Protein AF-A0A8T4QZZ2-F1 (afdb_monomer)

Foldseek 3Di:
DLFQPLPPDQWDWQDPPVDTDIDGRDPVNVVVCVVPVVNDDDDPPDDDVCSRGDPPDDDQPADPACVVLLVPPLLCVLCVLPPLPQQLQVQAPLRQAWDWDWDADPVNPDIDIDIGHDALSDQVSQQDPPRDGPQNDNSSSVSVVVCQQAPPVCVVPVDGSDSNPCSSQVRGPSNRDVSVSSVVSVD

Structure (mmCIF, N/CA/C/O backbone):
data_AF-A0A8T4QZZ2-F1
#
_entry.id   AF-A0A8T4QZZ2-F1
#
loop_
_atom_site.group_PDB
_atom_site.id
_atom_site.type_symbol
_atom_site.label_atom_id
_atom_site.label_alt_id
_atom_site.label_comp_id
_atom_site.label_asym_id
_atom_site.label_entity_id
_atom_site.label_seq_id
_atom_site.pdbx_PDB_ins_code
_atom_site.Cartn_x
_atom_site.Cartn_y
_atom_site.Cartn_z
_atom_site.occupancy
_atom_site.B_iso_or_equiv
_atom_site.auth_seq_id
_atom_site.auth_comp_id
_atom_site.auth_asym_id
_atom_site.auth_atom_id
_atom_site.pdbx_PDB_model_num
ATOM 1 N N . ASN A 1 1 ? 3.026 12.524 -12.125 1.00 47.06 1 ASN A N 1
ATOM 2 C CA . ASN A 1 1 ? 1.918 11.553 -11.981 1.00 47.06 1 ASN A CA 1
ATOM 3 C C . ASN A 1 1 ? 2.516 10.191 -11.694 1.00 47.06 1 ASN A C 1
ATOM 5 O O . ASN A 1 1 ? 3.076 9.603 -12.606 1.00 47.06 1 ASN A O 1
ATOM 9 N N . SER A 1 2 ? 2.428 9.728 -10.446 1.00 46.06 2 SER A N 1
ATOM 10 C CA . SER A 1 2 ? 3.053 8.528 -9.843 1.00 46.06 2 SER A CA 1
ATOM 11 C C . SER A 1 2 ? 2.597 7.174 -10.427 1.00 46.06 2 SER A C 1
ATOM 13 O O . SER A 1 2 ? 2.603 6.151 -9.752 1.00 46.06 2 SER A O 1
ATOM 15 N N . LEU A 1 3 ? 2.143 7.168 -11.682 1.00 54.34 3 LEU A N 1
ATOM 16 C CA . LEU A 1 3 ? 1.388 6.078 -12.299 1.00 54.34 3 LEU A CA 1
ATOM 17 C C . LEU A 1 3 ? 1.841 5.753 -13.736 1.00 54.34 3 LEU A C 1
ATOM 19 O O . LEU A 1 3 ? 1.270 4.864 -14.366 1.00 54.34 3 LEU A O 1
ATOM 23 N N . LYS A 1 4 ? 2.854 6.457 -14.262 1.00 56.19 4 LYS A N 1
ATOM 24 C CA . LYS A 1 4 ? 3.595 6.027 -15.455 1.00 56.19 4 LYS A CA 1
ATOM 25 C C . LYS A 1 4 ? 4.800 5.207 -14.999 1.00 56.19 4 LYS A C 1
ATOM 27 O O . LYS A 1 4 ? 5.561 5.663 -14.153 1.00 56.19 4 LYS A O 1
ATOM 32 N N . LEU A 1 5 ? 4.958 4.006 -15.549 1.00 57.94 5 LEU A N 1
ATOM 33 C CA . LEU A 1 5 ? 6.024 3.060 -15.186 1.00 57.94 5 LEU A CA 1
ATOM 34 C C . LEU A 1 5 ? 7.380 3.394 -15.838 1.00 57.94 5 LEU A C 1
ATOM 36 O O . LEU A 1 5 ? 8.325 2.629 -15.704 1.00 57.94 5 LEU A O 1
ATOM 40 N N . GLU A 1 6 ? 7.464 4.514 -16.554 1.00 56.84 6 GLU A N 1
ATOM 41 C CA . GLU A 1 6 ? 8.561 4.865 -17.468 1.00 56.84 6 GLU A CA 1
ATOM 42 C C . GLU A 1 6 ? 9.799 5.456 -16.761 1.00 56.84 6 GLU A C 1
ATOM 44 O O . GLU A 1 6 ? 10.803 5.709 -17.414 1.00 56.84 6 GLU A O 1
ATOM 49 N N . GLU A 1 7 ? 9.761 5.657 -15.435 1.00 61.25 7 GLU A N 1
ATOM 50 C CA . GLU A 1 7 ? 10.831 6.357 -14.691 1.00 61.25 7 GLU A CA 1
ATOM 51 C C . GLU A 1 7 ? 11.291 5.643 -13.404 1.00 61.25 7 GLU A C 1
ATOM 53 O O . GLU A 1 7 ? 12.112 6.173 -12.657 1.00 61.25 7 GLU A O 1
ATOM 58 N N . TYR A 1 8 ? 10.771 4.445 -13.112 1.00 67.50 8 TYR A N 1
ATOM 59 C CA . TYR A 1 8 ? 10.997 3.765 -11.824 1.00 67.50 8 TYR A CA 1
ATOM 60 C C . TYR A 1 8 ? 11.690 2.402 -11.938 1.00 67.50 8 TYR A C 1
ATOM 62 O O . TYR A 1 8 ? 11.790 1.689 -10.937 1.00 67.50 8 TYR A O 1
ATOM 70 N N . SER A 1 9 ? 12.147 2.006 -13.128 1.00 79.12 9 SER A N 1
ATOM 71 C CA . SER A 1 9 ? 12.790 0.707 -13.335 1.00 79.12 9 SER A CA 1
ATOM 72 C C . SER A 1 9 ? 13.978 0.798 -14.282 1.00 79.12 9 SER A C 1
ATOM 74 O O . SER A 1 9 ? 14.016 1.658 -15.152 1.00 79.12 9 SER A O 1
ATOM 76 N N . ASP A 1 10 ? 14.946 -0.103 -14.124 1.00 88.19 10 ASP A N 1
ATOM 77 C CA . ASP A 1 10 ? 16.020 -0.274 -15.107 1.00 88.19 10 ASP A CA 1
ATOM 78 C C . ASP A 1 10 ? 15.543 -1.117 -16.304 1.00 88.19 10 ASP A C 1
ATOM 80 O O . ASP A 1 10 ? 15.893 -0.845 -17.457 1.00 88.19 10 ASP A O 1
ATOM 84 N N . LEU A 1 11 ? 14.712 -2.127 -16.018 1.00 90.00 11 LEU A N 1
ATOM 85 C CA . LEU A 1 11 ? 14.124 -3.070 -16.967 1.00 90.00 11 LEU A CA 1
ATOM 86 C C . LEU A 1 11 ? 12.649 -3.299 -16.632 1.00 90.00 11 LEU A C 1
ATOM 88 O O . LEU A 1 11 ? 12.316 -3.641 -15.494 1.00 90.00 11 LEU A O 1
ATOM 92 N N . MET A 1 12 ? 11.785 -3.201 -17.638 1.00 87.12 12 MET A N 1
ATOM 93 C CA . MET A 1 12 ? 10.356 -3.476 -17.516 1.00 87.12 12 MET A CA 1
ATOM 94 C C . MET A 1 12 ? 9.984 -4.716 -18.331 1.00 87.12 12 MET A C 1
ATOM 96 O O . MET A 1 12 ? 10.229 -4.774 -19.534 1.00 87.12 12 MET A O 1
ATOM 100 N N . PHE A 1 13 ? 9.384 -5.710 -17.675 1.00 88.62 13 PHE A N 1
ATOM 101 C CA . PHE A 1 13 ? 9.010 -6.988 -18.284 1.00 88.62 13 PHE A CA 1
ATOM 102 C C . PHE A 1 13 ? 7.508 -7.024 -18.580 1.00 88.62 13 PHE A C 1
ATOM 104 O O . PHE A 1 13 ? 6.681 -6.837 -17.686 1.00 88.62 13 PHE A O 1
ATOM 111 N N . PHE A 1 14 ? 7.154 -7.329 -19.826 1.00 87.12 14 PHE A N 1
ATOM 112 C CA . PHE A 1 14 ? 5.780 -7.483 -20.293 1.00 87.12 14 PHE A CA 1
ATOM 113 C C . PHE A 1 14 ? 5.521 -8.941 -20.664 1.00 87.12 14 PHE A C 1
ATOM 115 O O . PHE A 1 14 ? 6.056 -9.449 -21.649 1.00 87.12 14 PHE A O 1
ATOM 122 N N . ASP A 1 15 ? 4.686 -9.604 -19.870 1.00 87.12 15 ASP A N 1
ATOM 123 C CA . ASP A 1 15 ? 4.313 -11.004 -20.067 1.00 87.12 15 ASP A CA 1
ATOM 124 C C . ASP A 1 15 ? 3.467 -11.196 -21.346 1.00 87.12 15 ASP A C 1
ATOM 126 O O . ASP A 1 15 ? 2.512 -10.443 -21.604 1.00 87.12 15 ASP A O 1
ATOM 130 N N . ARG A 1 16 ? 3.830 -12.198 -22.157 1.00 87.94 16 ARG A N 1
ATOM 131 C CA . ARG A 1 16 ? 3.110 -12.666 -23.356 1.00 87.94 16 ARG A CA 1
ATOM 132 C C . ARG A 1 16 ? 2.779 -14.162 -23.309 1.00 87.94 16 ARG A C 1
ATOM 134 O O . ARG A 1 16 ? 2.330 -14.708 -24.311 1.00 87.94 16 ARG A O 1
ATOM 141 N N . GLY A 1 17 ? 2.935 -14.801 -22.153 1.00 86.56 17 GLY A N 1
ATOM 142 C CA . GLY A 1 17 ? 2.669 -16.216 -21.921 1.00 86.56 17 GLY A CA 1
ATOM 143 C C . GLY A 1 17 ? 3.924 -17.065 -22.080 1.00 86.56 17 GLY A C 1
ATOM 144 O O . GLY A 1 17 ? 4.452 -17.573 -21.097 1.00 86.56 17 GLY A O 1
ATOM 145 N N . ASP A 1 18 ? 4.412 -17.220 -23.309 1.00 89.62 18 ASP A N 1
ATOM 146 C CA . ASP A 1 18 ? 5.600 -18.029 -23.623 1.00 89.62 18 ASP A CA 1
ATOM 147 C C . ASP A 1 18 ? 6.919 -17.244 -23.531 1.00 89.62 18 ASP A C 1
ATOM 149 O O . ASP A 1 18 ? 8.000 -17.827 -23.448 1.00 89.62 18 ASP A O 1
ATOM 153 N N . ARG A 1 19 ? 6.836 -15.913 -23.541 1.00 89.75 19 ARG A N 1
ATOM 154 C CA . ARG A 1 19 ? 7.984 -15.004 -23.518 1.00 89.75 19 ARG A CA 1
ATOM 155 C C . ARG A 1 19 ? 7.657 -13.701 -22.808 1.00 89.75 19 ARG A C 1
ATOM 157 O O . ARG A 1 19 ? 6.498 -13.303 -22.697 1.00 89.75 19 ARG A O 1
ATOM 164 N N . PHE A 1 20 ? 8.709 -12.999 -22.405 1.00 91.88 20 PHE A N 1
ATOM 165 C CA . PHE A 1 20 ? 8.624 -11.624 -21.931 1.00 91.88 20 PHE A CA 1
ATOM 166 C C . PHE A 1 20 ? 9.194 -10.681 -22.983 1.00 91.88 20 PHE A C 1
ATOM 168 O O . PHE A 1 20 ? 10.282 -10.911 -23.510 1.00 91.88 20 PHE A O 1
ATOM 175 N N . VAL A 1 21 ? 8.474 -9.598 -23.262 1.00 92.19 21 VAL A N 1
ATOM 176 C CA . VAL A 1 21 ? 9.045 -8.439 -23.956 1.00 92.19 21 VAL A CA 1
ATOM 177 C C . VAL A 1 21 ? 9.682 -7.560 -22.889 1.00 92.19 21 VAL A C 1
ATOM 179 O O . VAL A 1 21 ? 9.047 -7.287 -21.873 1.00 92.19 21 VAL A O 1
ATOM 182 N N . VAL A 1 22 ? 10.931 -7.151 -23.088 1.00 91.75 22 VAL A N 1
ATOM 183 C CA . VAL A 1 22 ? 11.680 -6.370 -22.096 1.00 91.75 22 VAL A CA 1
ATOM 184 C C . VAL A 1 22 ? 11.976 -4.993 -22.665 1.00 91.75 22 VAL A C 1
ATOM 186 O O . VAL A 1 22 ? 12.624 -4.874 -23.702 1.00 91.75 22 VAL A O 1
ATOM 189 N N . GLU A 1 23 ? 11.502 -3.955 -21.986 1.00 90.19 23 GLU A N 1
ATOM 190 C CA . GLU A 1 23 ? 11.845 -2.568 -22.285 1.00 90.19 23 GLU A CA 1
ATOM 191 C C . GLU A 1 23 ? 12.985 -2.125 -21.367 1.00 90.19 23 GLU A C 1
ATOM 193 O O . GLU A 1 23 ? 12.897 -2.235 -20.142 1.00 90.19 23 GLU A O 1
ATOM 198 N N . VAL A 1 24 ? 14.069 -1.640 -21.970 1.00 91.06 24 VAL A N 1
ATOM 199 C CA . VAL A 1 24 ? 15.239 -1.126 -21.255 1.00 91.06 24 VAL A CA 1
ATOM 200 C C . VAL A 1 24 ? 15.070 0.374 -21.062 1.00 91.06 24 VAL A C 1
ATOM 202 O O . 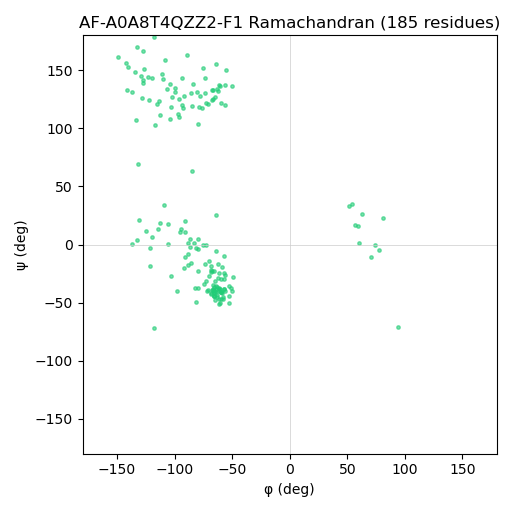VAL A 1 24 ? 15.016 1.111 -22.046 1.00 91.06 24 VAL A O 1
ATOM 205 N N . GLN A 1 25 ? 14.995 0.823 -19.811 1.00 87.94 25 GLN A N 1
ATOM 206 C CA . GLN A 1 25 ? 14.675 2.216 -19.482 1.00 87.94 25 GLN A CA 1
ATOM 207 C C . GLN A 1 25 ? 15.907 3.036 -19.075 1.00 87.94 25 GLN A C 1
ATOM 209 O O . GLN A 1 25 ? 15.936 4.245 -19.292 1.00 87.94 25 GLN A O 1
ATOM 214 N N . THR A 1 26 ? 16.950 2.398 -18.532 1.00 90.56 26 THR A N 1
ATOM 215 C CA . THR A 1 26 ? 18.161 3.086 -18.054 1.00 90.56 26 THR A CA 1
ATOM 216 C C . THR A 1 26 ? 19.445 2.503 -18.641 1.00 90.56 26 THR A C 1
ATOM 218 O O . THR A 1 26 ? 19.467 1.393 -19.180 1.00 90.56 26 THR A O 1
ATOM 221 N N . GLU A 1 27 ? 20.552 3.237 -18.489 1.00 92.62 27 GLU A N 1
ATOM 222 C CA . GLU A 1 27 ? 21.882 2.737 -18.858 1.00 92.62 27 GLU A CA 1
ATOM 223 C C . GLU A 1 27 ? 22.267 1.494 -18.042 1.00 92.62 27 GLU A C 1
ATOM 225 O O . GLU A 1 27 ? 22.763 0.524 -18.604 1.00 92.62 27 GLU A O 1
ATOM 230 N N . LYS A 1 28 ? 21.926 1.451 -16.747 1.00 92.19 28 LYS A N 1
ATOM 231 C CA . LYS A 1 28 ? 22.139 0.260 -15.907 1.00 92.19 28 LYS A CA 1
ATOM 232 C C . LYS A 1 28 ? 21.386 -0.959 -16.442 1.00 92.19 28 LYS A C 1
ATOM 234 O O . LYS A 1 28 ? 21.930 -2.061 -16.472 1.00 92.19 28 LYS A O 1
ATOM 239 N N . GLY A 1 29 ? 20.150 -0.768 -16.909 1.00 92.62 29 GLY A N 1
ATOM 240 C CA . GLY A 1 29 ? 19.386 -1.826 -17.571 1.00 92.62 29 GLY A CA 1
ATOM 241 C C . GLY A 1 29 ? 20.072 -2.315 -18.849 1.00 92.62 29 GLY A C 1
ATOM 242 O O . GLY A 1 29 ? 20.137 -3.518 -19.105 1.00 92.62 29 GLY A O 1
ATOM 243 N N . ARG A 1 30 ? 20.651 -1.397 -19.630 1.00 93.62 30 ARG A N 1
ATOM 244 C CA . ARG A 1 30 ? 21.398 -1.725 -20.851 1.00 93.62 30 ARG A CA 1
ATOM 245 C C . ARG A 1 30 ? 22.673 -2.510 -20.549 1.00 93.62 30 ARG A C 1
ATOM 247 O O . ARG A 1 30 ? 22.937 -3.508 -21.219 1.00 93.62 30 ARG A O 1
ATOM 254 N N . GLU A 1 31 ? 23.434 -2.104 -19.539 1.00 95.50 31 GLU A N 1
ATOM 255 C CA . GLU A 1 31 ? 24.601 -2.840 -19.041 1.00 95.50 31 GLU A CA 1
ATOM 256 C C . GLU A 1 31 ? 24.216 -4.256 -18.599 1.00 95.50 31 GLU A C 1
ATOM 258 O O . GLU A 1 31 ? 24.864 -5.223 -19.001 1.00 95.50 31 GLU A O 1
ATOM 263 N N . PHE A 1 32 ? 23.114 -4.398 -17.856 1.00 95.25 32 PHE A N 1
ATOM 264 C CA . PHE A 1 32 ? 22.602 -5.695 -17.419 1.00 95.25 32 PHE A CA 1
ATOM 265 C C . PHE A 1 32 ? 22.247 -6.605 -18.604 1.00 95.25 32 PHE A C 1
ATOM 267 O O . PHE A 1 32 ? 22.714 -7.742 -18.682 1.00 95.25 32 PHE A O 1
ATOM 274 N N . VAL A 1 33 ? 21.472 -6.109 -19.573 1.00 94.94 33 VAL A N 1
ATOM 275 C CA . VAL A 1 33 ? 21.104 -6.880 -20.774 1.00 94.94 33 VAL A CA 1
ATOM 276 C C . VAL A 1 33 ? 22.346 -7.273 -21.578 1.00 94.94 33 VAL A C 1
ATOM 278 O O . VAL A 1 33 ? 22.428 -8.392 -22.085 1.00 94.94 33 VAL A O 1
ATOM 281 N N . ASN A 1 34 ? 23.349 -6.393 -21.650 1.00 93.44 34 ASN A N 1
ATOM 282 C CA . ASN A 1 34 ? 24.621 -6.676 -22.309 1.00 93.44 34 ASN A CA 1
ATOM 283 C C . ASN A 1 34 ? 25.453 -7.747 -21.587 1.00 93.44 34 ASN A C 1
ATOM 285 O O . ASN A 1 34 ? 26.048 -8.597 -22.251 1.00 93.44 34 ASN A O 1
ATOM 289 N N . ALA A 1 35 ? 25.479 -7.739 -20.255 1.00 95.50 35 ALA A N 1
ATOM 290 C CA . ALA A 1 35 ? 26.167 -8.754 -19.461 1.00 95.50 35 ALA A CA 1
ATOM 291 C C . ALA A 1 35 ? 25.502 -10.136 -19.599 1.00 95.50 35 ALA A C 1
ATOM 293 O O . ALA A 1 35 ? 26.185 -11.158 -19.654 1.00 95.50 35 ALA A O 1
ATOM 294 N N . PHE A 1 36 ? 24.174 -10.172 -19.731 1.00 95.00 36 PHE A N 1
ATOM 295 C CA . PHE A 1 36 ? 23.377 -11.398 -19.796 1.00 95.00 36 PHE A CA 1
ATOM 296 C C . PHE A 1 36 ? 22.784 -11.675 -21.187 1.00 95.00 36 PHE A C 1
ATOM 298 O O . PHE A 1 36 ? 21.718 -12.277 -21.297 1.00 95.00 36 PHE A O 1
ATOM 305 N N . ARG A 1 37 ? 23.489 -11.311 -22.269 1.00 91.94 37 ARG A N 1
ATOM 306 C CA . ARG A 1 37 ? 23.018 -11.435 -23.670 1.00 91.94 37 ARG A CA 1
ATOM 307 C C . ARG A 1 37 ? 22.437 -12.794 -24.057 1.00 91.94 37 ARG A C 1
ATOM 309 O O . ARG A 1 37 ? 21.589 -12.849 -24.929 1.00 91.94 37 ARG A O 1
ATOM 316 N N . ARG A 1 38 ? 22.862 -13.892 -23.426 1.00 94.50 38 ARG A N 1
ATOM 317 C CA . ARG A 1 38 ? 22.310 -15.235 -23.695 1.00 94.50 38 ARG A CA 1
ATOM 318 C C . ARG A 1 38 ? 20.839 -15.390 -23.292 1.00 94.50 38 ARG A C 1
ATOM 320 O O . ARG A 1 38 ? 20.177 -16.279 -23.810 1.00 94.50 38 ARG A O 1
ATOM 327 N N . LEU A 1 39 ? 20.350 -14.562 -22.368 1.00 91.38 39 LEU A N 1
ATOM 328 C CA . LEU A 1 39 ? 18.966 -14.577 -21.885 1.00 91.38 39 LEU A CA 1
ATOM 329 C C . LEU A 1 39 ? 18.047 -13.643 -22.685 1.00 91.38 39 LEU A C 1
ATOM 331 O O . LEU A 1 39 ? 16.832 -13.704 -22.518 1.00 91.38 39 LEU A O 1
ATOM 335 N N . PHE A 1 40 ? 18.608 -12.782 -23.538 1.00 92.94 40 PHE A N 1
ATOM 336 C CA . PHE A 1 40 ? 17.868 -11.747 -24.252 1.00 92.94 40 PHE A CA 1
ATOM 337 C C . PHE A 1 40 ? 18.056 -11.886 -25.760 1.00 92.94 40 PHE A C 1
ATOM 339 O O . PHE A 1 40 ? 19.130 -12.214 -26.253 1.00 92.94 40 PHE A O 1
ATOM 346 N N . SER A 1 41 ? 17.003 -11.589 -26.511 1.00 91.38 41 SER A N 1
ATOM 347 C CA . SER A 1 41 ? 17.059 -11.466 -27.967 1.00 91.38 41 SER A CA 1
ATOM 348 C C . SER A 1 41 ? 16.426 -10.143 -28.375 1.00 91.38 41 SER A C 1
ATOM 350 O O . SER A 1 41 ? 15.496 -9.668 -27.722 1.00 91.38 41 SER A O 1
ATOM 352 N N . SER A 1 42 ? 16.958 -9.518 -29.426 1.00 89.69 42 SER A N 1
ATOM 353 C CA . SER A 1 42 ? 16.350 -8.318 -29.999 1.00 89.69 42 SER A CA 1
ATOM 354 C C . SER A 1 42 ? 14.951 -8.649 -30.511 1.00 89.69 42 SER A C 1
ATOM 356 O O . SER A 1 42 ? 14.752 -9.681 -31.154 1.00 89.69 42 SER A O 1
ATOM 358 N N . SER A 1 43 ? 13.990 -7.772 -30.245 1.00 87.25 43 SER A N 1
ATOM 359 C CA . SER A 1 43 ? 12.610 -7.950 -30.674 1.00 87.25 43 SER A CA 1
ATOM 360 C C . SER A 1 43 ? 12.018 -6.616 -31.102 1.00 87.25 43 SER A C 1
ATOM 362 O O . SER A 1 43 ? 12.105 -5.645 -30.357 1.00 87.25 43 SER A O 1
ATOM 364 N N . ASP A 1 44 ? 11.350 -6.612 -32.254 1.00 86.19 44 ASP A N 1
ATOM 365 C CA . ASP A 1 44 ? 10.563 -5.474 -32.745 1.00 86.19 44 ASP A CA 1
ATOM 366 C C . ASP A 1 44 ? 9.098 -5.560 -32.288 1.00 86.19 44 ASP A C 1
ATOM 368 O O . ASP A 1 44 ? 8.200 -4.984 -32.905 1.00 86.19 44 ASP A O 1
ATOM 372 N N . TYR A 1 45 ? 8.818 -6.337 -31.233 1.00 86.06 45 TYR A N 1
ATOM 373 C CA . TYR A 1 45 ? 7.461 -6.486 -30.727 1.00 86.06 45 TYR A CA 1
ATOM 374 C C . TYR A 1 45 ? 6.909 -5.111 -30.311 1.00 86.06 45 TYR A C 1
ATOM 376 O O . TYR A 1 45 ? 7.482 -4.464 -29.429 1.00 86.06 45 TYR A O 1
ATOM 384 N N . PRO A 1 46 ? 5.780 -4.658 -30.883 1.00 85.69 46 PRO A N 1
ATOM 385 C CA . PRO A 1 46 ? 5.246 -3.343 -30.574 1.00 85.69 46 PRO A CA 1
ATOM 386 C C . PRO A 1 46 ? 4.685 -3.318 -29.148 1.00 85.69 46 PRO A C 1
ATOM 388 O O . PRO A 1 46 ? 3.758 -4.057 -28.810 1.00 85.69 46 PRO A O 1
ATOM 391 N N . LEU A 1 47 ? 5.230 -2.437 -28.310 1.00 83.75 47 LEU A N 1
ATOM 392 C CA . LEU A 1 47 ? 4.659 -2.094 -27.010 1.00 83.75 47 LEU A CA 1
ATOM 393 C C . LEU A 1 47 ? 3.765 -0.864 -27.160 1.00 83.75 47 LEU A C 1
ATOM 395 O O . LEU A 1 47 ? 4.223 0.212 -27.554 1.00 83.75 47 LEU A O 1
ATOM 399 N N . SER A 1 48 ? 2.488 -1.016 -26.828 1.00 82.06 48 SER A N 1
ATOM 400 C CA . SER A 1 48 ? 1.514 0.074 -26.834 1.00 82.06 48 SER A CA 1
ATOM 401 C C . SER A 1 48 ? 1.471 0.806 -25.490 1.00 82.06 48 SER A C 1
ATOM 403 O O . SER A 1 48 ? 1.855 0.267 -24.452 1.00 82.06 48 SER A O 1
ATOM 405 N N . ASP A 1 49 ? 0.890 2.006 -25.462 1.00 76.19 49 ASP A N 1
ATOM 406 C CA . ASP A 1 49 ? 0.594 2.716 -24.206 1.00 76.19 49 ASP A CA 1
ATOM 407 C C . ASP A 1 49 ? -0.302 1.914 -23.255 1.00 76.19 49 ASP A C 1
ATOM 409 O O . ASP A 1 49 ? -0.311 2.159 -22.051 1.00 76.19 49 ASP A O 1
ATOM 413 N N . LYS A 1 50 ? -1.098 0.972 -23.780 1.00 72.94 50 LYS A N 1
ATOM 414 C CA . LYS A 1 50 ? -1.917 0.082 -22.949 1.00 72.94 50 LYS A CA 1
ATOM 415 C C . LYS A 1 50 ? -1.064 -0.954 -22.226 1.00 72.94 50 LYS A C 1
ATOM 417 O O . LYS A 1 50 ? -1.428 -1.334 -21.122 1.00 72.94 50 LYS A O 1
ATOM 422 N N . ASP A 1 51 ? 0.048 -1.381 -22.821 1.00 76.44 51 ASP A N 1
ATOM 423 C CA . ASP A 1 51 ? 0.982 -2.322 -22.199 1.00 76.44 51 ASP A CA 1
ATOM 424 C C . ASP A 1 51 ? 1.749 -1.665 -21.054 1.00 76.44 51 ASP A C 1
ATOM 426 O O . ASP A 1 51 ? 1.918 -2.266 -19.998 1.00 76.44 51 ASP A O 1
ATOM 430 N N . ARG A 1 52 ? 2.130 -0.395 -21.236 1.00 73.50 52 ARG A N 1
ATOM 431 C CA . ARG A 1 52 ? 2.821 0.438 -20.234 1.00 73.50 52 ARG A CA 1
ATOM 432 C C . ARG A 1 52 ? 1.912 0.937 -19.108 1.00 73.50 52 ARG A C 1
ATOM 434 O O . ARG A 1 52 ? 2.367 1.628 -18.197 1.00 73.50 52 ARG A O 1
ATOM 441 N N . LYS A 1 53 ? 0.625 0.590 -19.153 1.00 68.75 53 LYS A N 1
ATOM 442 C CA . LYS A 1 53 ? -0.359 0.898 -18.115 1.00 68.75 53 LYS A CA 1
ATOM 443 C C . LYS A 1 53 ? -0.754 -0.376 -17.394 1.00 68.75 53 LYS A C 1
ATOM 445 O O . LYS A 1 53 ? -0.941 -1.435 -17.984 1.00 68.75 53 LYS A O 1
ATOM 450 N N . ILE A 1 54 ? -0.957 -0.256 -16.091 1.00 65.56 54 ILE A N 1
ATOM 451 C CA . ILE A 1 54 ? -1.526 -1.348 -15.305 1.00 65.56 54 ILE A CA 1
ATOM 452 C C . ILE A 1 54 ? -2.947 -1.617 -15.818 1.00 65.56 54 ILE A C 1
ATOM 454 O O . ILE A 1 54 ? -3.720 -0.689 -16.061 1.00 65.56 54 ILE A O 1
ATOM 458 N N . LYS A 1 55 ? -3.305 -2.888 -16.029 1.00 63.25 55 LYS A N 1
ATOM 459 C CA . LYS A 1 55 ? -4.661 -3.250 -16.472 1.00 63.25 55 LYS A CA 1
ATOM 460 C C . LYS A 1 55 ? -5.696 -2.688 -15.486 1.00 63.25 55 LYS A C 1
ATOM 462 O O . LYS A 1 55 ? -5.503 -2.780 -14.279 1.00 63.25 55 LYS A O 1
ATOM 467 N N . ASN A 1 56 ? -6.789 -2.125 -16.008 1.00 61.56 56 ASN A N 1
ATOM 468 C CA . ASN A 1 56 ? -7.835 -1.424 -15.242 1.00 61.56 56 ASN A CA 1
ATOM 469 C C . ASN A 1 56 ? -7.359 -0.162 -14.501 1.00 61.56 56 ASN A C 1
ATOM 471 O O . ASN A 1 56 ? -7.954 0.235 -13.502 1.00 61.56 56 ASN A O 1
ATOM 475 N N . PHE A 1 57 ? -6.304 0.485 -15.000 1.00 67.19 57 PHE A N 1
ATOM 476 C CA . PHE A 1 57 ? -5.812 1.740 -14.454 1.00 67.19 57 PHE A CA 1
ATOM 477 C C . PHE A 1 57 ? -6.894 2.828 -14.426 1.00 67.19 57 PHE A C 1
ATOM 479 O O . PHE A 1 57 ? -7.407 3.243 -15.468 1.00 67.19 57 PHE A O 1
ATOM 486 N N . LYS A 1 58 ? -7.187 3.323 -13.223 1.00 72.94 58 LYS A N 1
ATOM 487 C CA . LYS A 1 58 ? -7.967 4.540 -13.003 1.00 72.94 58 LYS A CA 1
ATOM 488 C C . LYS A 1 58 ? -7.015 5.684 -12.713 1.00 72.94 58 LYS A C 1
ATOM 490 O O . LYS A 1 58 ? -6.080 5.544 -11.929 1.00 72.94 58 LYS A O 1
ATOM 495 N N . GLU A 1 59 ? -7.264 6.823 -13.344 1.00 78.69 59 GLU A N 1
ATOM 496 C CA . GLU A 1 59 ? -6.516 8.033 -13.038 1.00 78.69 59 GLU A CA 1
ATOM 497 C C . GLU A 1 59 ? -6.817 8.472 -11.602 1.00 78.69 59 GLU A C 1
ATOM 499 O O . GLU A 1 59 ? -7.980 8.624 -11.217 1.00 78.69 59 GLU A O 1
ATOM 504 N N . LEU A 1 60 ? -5.762 8.675 -10.814 1.00 83.00 60 LEU A N 1
ATOM 505 C CA . LEU A 1 60 ? -5.869 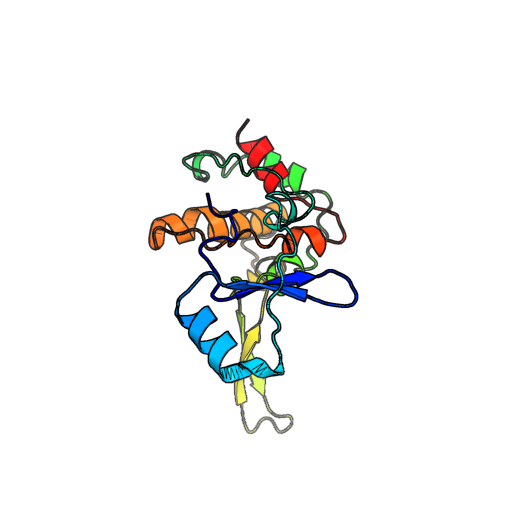9.228 -9.473 1.00 83.00 60 LEU A CA 1
ATOM 506 C C . LEU A 1 60 ? -6.027 10.749 -9.560 1.00 83.00 60 LEU A C 1
ATOM 508 O O . LEU A 1 60 ? -5.055 11.478 -9.754 1.00 83.00 60 LEU A O 1
ATOM 512 N N . LYS A 1 61 ? -7.251 11.230 -9.357 1.00 82.94 61 LYS A N 1
ATOM 513 C CA . LYS A 1 61 ? -7.602 12.651 -9.261 1.00 82.94 61 LYS A CA 1
ATOM 514 C C . LYS A 1 61 ? -7.390 13.130 -7.831 1.00 82.94 61 LYS A C 1
ATOM 516 O O . LYS A 1 61 ? -8.330 13.465 -7.116 1.00 82.94 61 LYS A O 1
ATOM 521 N N . ARG A 1 62 ? -6.133 13.087 -7.387 1.00 73.88 62 ARG A N 1
ATOM 522 C CA . ARG A 1 62 ? -5.771 13.446 -6.015 1.00 73.88 62 ARG A CA 1
ATOM 523 C C . ARG A 1 62 ? -6.107 14.922 -5.748 1.00 73.88 62 ARG A C 1
ATOM 525 O O . ARG A 1 62 ? -5.666 15.768 -6.529 1.00 73.88 62 ARG A O 1
ATOM 532 N N . PRO A 1 63 ? -6.783 15.253 -4.633 1.00 77.50 63 PRO A N 1
ATOM 533 C CA . PRO A 1 63 ? -6.839 16.628 -4.153 1.00 77.50 63 PRO A CA 1
ATOM 534 C C . PRO A 1 63 ? -5.424 17.194 -3.963 1.00 77.50 63 PRO A C 1
ATOM 536 O O . PRO A 1 63 ? -4.483 16.453 -3.654 1.00 77.50 63 PRO A O 1
ATOM 539 N N . ALA A 1 64 ? -5.267 18.510 -4.123 1.00 77.31 64 ALA A N 1
ATOM 540 C CA . ALA A 1 64 ? -3.987 19.178 -3.871 1.00 77.31 64 ALA A CA 1
ATOM 541 C C . ALA A 1 64 ? -3.501 18.933 -2.430 1.00 77.31 64 ALA A C 1
ATOM 543 O O . ALA A 1 64 ? -2.316 18.685 -2.210 1.00 77.31 64 ALA A O 1
ATOM 544 N N . ASP A 1 65 ? -4.443 18.927 -1.487 1.00 83.38 65 ASP A N 1
ATOM 545 C CA . ASP A 1 65 ? -4.223 18.656 -0.074 1.00 83.38 65 ASP A CA 1
ATOM 546 C C . ASP A 1 65 ? -5.283 17.673 0.437 1.00 83.38 65 ASP A C 1
ATOM 548 O O . ASP A 1 65 ? -6.455 18.027 0.596 1.00 83.38 65 ASP A O 1
ATOM 552 N N . LEU A 1 66 ? -4.875 16.424 0.681 1.00 87.50 66 LEU A N 1
ATOM 553 C CA . LEU A 1 66 ? -5.778 15.401 1.199 1.00 87.50 66 LEU A CA 1
ATOM 554 C C . LEU A 1 66 ? -6.209 15.716 2.641 1.00 87.50 66 LEU A C 1
ATOM 556 O O . LEU A 1 66 ? -7.278 15.274 3.053 1.00 87.50 66 LEU A O 1
ATOM 560 N N . ASN A 1 67 ? -5.447 16.505 3.412 1.00 88.44 67 ASN A N 1
ATOM 561 C CA . ASN A 1 67 ? -5.763 16.811 4.815 1.00 88.44 67 ASN A CA 1
ATOM 562 C C . ASN A 1 67 ? -7.117 17.510 4.983 1.00 88.44 67 ASN A C 1
ATOM 564 O O . ASN A 1 67 ? -7.812 17.250 5.961 1.00 88.44 67 ASN A O 1
ATOM 568 N N . ARG A 1 68 ? -7.565 18.286 3.988 1.00 90.25 68 ARG A N 1
ATOM 569 C CA . ARG A 1 68 ? -8.899 18.921 3.986 1.00 90.25 68 ARG A CA 1
ATOM 570 C C . ARG A 1 68 ? -10.065 17.933 4.010 1.00 90.25 68 ARG A C 1
ATOM 572 O O . ARG A 1 68 ? -11.187 18.319 4.311 1.00 90.25 68 ARG A O 1
ATOM 579 N N . HIS A 1 69 ? -9.808 16.670 3.686 1.00 91.56 69 HIS A N 1
ATOM 580 C CA . HIS A 1 69 ? -10.813 15.617 3.611 1.00 91.56 69 HIS A CA 1
ATOM 581 C C . HIS A 1 69 ? -10.634 14.540 4.692 1.00 91.56 69 HIS A C 1
ATOM 583 O O . HIS A 1 69 ? -11.162 13.433 4.549 1.00 91.56 69 HIS A O 1
ATOM 589 N N . TYR A 1 70 ? -9.887 14.832 5.761 1.00 91.19 70 TYR A N 1
ATOM 590 C CA . TYR A 1 70 ? -9.567 13.853 6.806 1.00 91.19 70 TYR A CA 1
ATOM 591 C C . TYR A 1 70 ? -10.808 13.299 7.519 1.00 91.19 70 TYR A C 1
ATOM 593 O O . TYR A 1 70 ? -10.890 12.091 7.761 1.00 91.19 70 TYR A O 1
ATOM 601 N N . ASP A 1 71 ? -11.798 14.159 7.758 1.00 92.75 71 ASP A N 1
ATOM 602 C CA . ASP A 1 71 ? -13.049 13.822 8.451 1.00 92.75 71 ASP A CA 1
ATOM 603 C C . ASP A 1 71 ? -14.196 13.453 7.495 1.00 92.75 71 ASP A C 1
ATOM 605 O O . ASP A 1 71 ? -15.359 13.385 7.881 1.00 92.75 71 ASP A O 1
ATOM 609 N N . SER A 1 72 ? -13.891 13.202 6.218 1.00 93.69 72 SER A N 1
ATOM 610 C CA . SER A 1 72 ? -14.906 12.827 5.233 1.00 93.69 72 SER A CA 1
ATOM 611 C C . SER A 1 72 ? -15.523 11.458 5.538 1.00 93.69 72 SER A C 1
ATOM 613 O O . SER A 1 72 ? -14.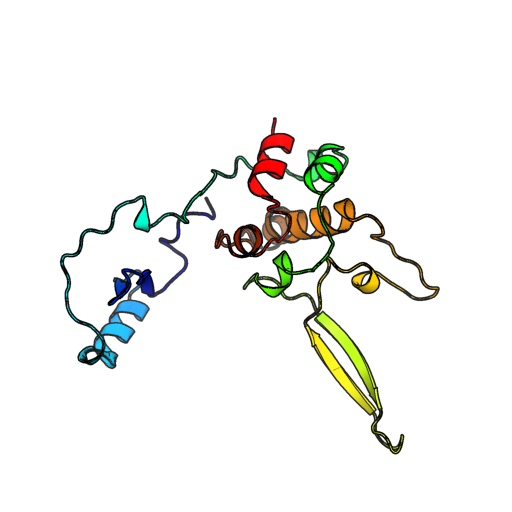830 10.439 5.549 1.00 93.69 72 SER A O 1
ATOM 615 N N . GLU A 1 73 ? -16.852 11.391 5.652 1.00 94.12 73 GLU A N 1
ATOM 616 C CA . GLU A 1 73 ? -17.597 10.125 5.788 1.00 94.12 73 GLU A CA 1
ATOM 617 C C . GLU A 1 73 ? -17.373 9.154 4.617 1.00 94.12 73 GLU A C 1
ATOM 619 O O . GLU A 1 73 ? -17.639 7.952 4.721 1.00 94.12 73 GLU A O 1
ATOM 624 N N . LYS A 1 74 ? -16.893 9.661 3.472 1.00 94.06 74 LYS A N 1
ATOM 625 C CA . LYS A 1 74 ? -16.586 8.846 2.290 1.00 94.06 74 LYS A CA 1
ATOM 626 C C . LYS A 1 74 ? -15.501 7.801 2.589 1.00 94.06 74 LYS A C 1
ATOM 628 O O . LYS A 1 74 ? -15.499 6.757 1.942 1.00 94.06 74 LYS A O 1
ATOM 633 N N . TRP A 1 75 ? -14.644 8.027 3.592 1.00 94.81 75 TRP A N 1
ATOM 634 C CA . TRP A 1 75 ? -13.683 7.022 4.058 1.00 94.81 75 TRP A CA 1
ATOM 635 C C . TRP A 1 75 ? -14.375 5.766 4.581 1.00 94.81 75 TRP A C 1
ATOM 637 O O . TRP A 1 75 ? -14.056 4.672 4.124 1.00 94.81 75 TRP A O 1
ATOM 647 N N . GLU A 1 76 ? -15.345 5.918 5.485 1.00 95.31 76 GLU A N 1
ATOM 648 C CA . GLU A 1 76 ? -16.108 4.798 6.050 1.00 95.31 76 GLU A CA 1
ATOM 649 C C . GLU A 1 76 ? -16.903 4.075 4.957 1.00 95.31 76 GLU A C 1
ATOM 651 O O . GLU A 1 76 ? -16.830 2.852 4.831 1.00 95.31 76 GLU A O 1
ATOM 656 N N . LYS A 1 77 ? -17.578 4.835 4.084 1.00 95.38 77 LYS A N 1
ATOM 657 C CA . LYS A 1 77 ? -18.350 4.278 2.959 1.00 95.38 77 LYS A CA 1
ATOM 658 C C . LYS A 1 77 ? -17.470 3.464 2.006 1.00 95.38 77 LYS A C 1
ATOM 660 O O . LYS A 1 77 ? -17.888 2.396 1.562 1.00 95.38 77 LYS A O 1
ATOM 665 N N . GLY A 1 78 ? -16.257 3.940 1.723 1.00 94.06 78 GLY A N 1
ATOM 666 C CA . GLY A 1 78 ? -15.310 3.288 0.819 1.00 94.06 78 GLY A CA 1
ATOM 667 C C . GLY A 1 78 ? -14.747 1.966 1.341 1.00 94.06 78 GLY A C 1
ATOM 668 O O . GLY A 1 78 ? -14.343 1.118 0.549 1.00 94.06 78 GLY A O 1
ATOM 669 N N . VAL A 1 79 ? -14.737 1.757 2.661 1.00 95.44 79 VAL A N 1
ATOM 670 C CA . VAL A 1 79 ? -14.157 0.553 3.282 1.00 95.44 79 VAL A CA 1
ATOM 671 C C . VAL A 1 79 ? -15.180 -0.334 3.982 1.00 95.44 79 VAL A C 1
ATOM 673 O O . VAL A 1 79 ? -14.785 -1.240 4.715 1.00 95.44 79 VAL A O 1
ATOM 676 N N . LYS A 1 80 ? -16.479 -0.120 3.751 1.00 95.62 80 LYS A N 1
ATOM 677 C CA . LYS A 1 80 ? -17.564 -0.883 4.393 1.00 95.62 80 LYS A CA 1
ATOM 678 C C . LYS A 1 80 ? -17.370 -2.408 4.287 1.00 95.62 80 LYS A C 1
ATOM 680 O O . LYS A 1 80 ? -17.539 -3.128 5.272 1.00 95.62 80 LYS A O 1
ATOM 685 N N . ASP A 1 81 ? -16.897 -2.868 3.125 1.00 95.19 81 ASP A N 1
ATOM 686 C CA . ASP A 1 81 ? -16.692 -4.284 2.793 1.00 95.19 81 ASP A CA 1
ATOM 687 C C . ASP A 1 81 ? -15.295 -4.794 3.203 1.00 95.19 81 ASP A C 1
ATOM 689 O O . ASP A 1 81 ? -14.942 -5.950 2.968 1.00 95.19 81 ASP A O 1
ATOM 693 N N . CYS A 1 82 ? -14.460 -3.946 3.814 1.00 95.94 82 CYS A N 1
ATOM 694 C CA . CYS A 1 82 ? -13.103 -4.298 4.218 1.00 95.94 82 CYS A CA 1
ATOM 695 C C . CYS A 1 82 ? -13.116 -5.324 5.351 1.00 95.94 82 CYS A C 1
ATOM 697 O O . CYS A 1 82 ? -13.646 -5.066 6.430 1.00 95.94 82 CYS A O 1
ATOM 699 N N . VAL A 1 83 ? -12.437 -6.449 5.141 1.00 95.12 83 VAL A N 1
ATOM 700 C CA . VAL A 1 83 ? -12.279 -7.518 6.144 1.00 95.12 83 VAL A CA 1
ATOM 701 C C . VAL A 1 83 ? -10.978 -7.409 6.955 1.00 95.12 83 VAL A C 1
ATOM 703 O O . VAL A 1 83 ? -10.605 -8.343 7.650 1.00 95.12 83 VAL A O 1
ATOM 706 N N . SER A 1 84 ? -10.245 -6.291 6.853 1.00 94.19 84 SER A N 1
ATOM 707 C CA . SER A 1 84 ? -8.968 -6.058 7.561 1.00 94.19 84 SER A CA 1
ATOM 708 C C . SER A 1 84 ? -7.919 -7.177 7.409 1.00 94.19 84 SER A C 1
ATOM 710 O O . SER A 1 84 ? -7.097 -7.382 8.293 1.00 94.19 84 SER A O 1
ATOM 712 N N . CYS A 1 85 ? -7.872 -7.854 6.258 1.00 95.56 85 CYS A N 1
ATOM 713 C CA . CYS A 1 85 ? -6.942 -8.963 5.989 1.00 95.56 85 CYS A CA 1
ATOM 714 C C . CYS A 1 85 ? -5.471 -8.559 5.769 1.00 95.56 85 CYS A C 1
ATOM 716 O O . CYS A 1 85 ? -4.647 -9.413 5.466 1.00 95.56 85 CYS A O 1
ATOM 718 N N . ALA A 1 86 ? -5.137 -7.265 5.833 1.00 95.62 86 ALA A N 1
ATOM 719 C CA . ALA A 1 86 ? -3.790 -6.726 5.606 1.00 95.62 86 ALA A CA 1
ATOM 720 C C . ALA A 1 86 ? -3.143 -6.980 4.223 1.00 95.62 86 ALA A C 1
ATOM 722 O O . ALA A 1 86 ? -2.042 -6.486 3.977 1.00 95.62 86 ALA A O 1
ATOM 723 N N . ALA A 1 87 ? -3.814 -7.643 3.275 1.00 95.62 87 ALA A N 1
ATOM 724 C CA . ALA A 1 87 ? -3.261 -7.934 1.944 1.00 95.62 87 ALA A CA 1
ATOM 725 C C . ALA A 1 87 ? -2.681 -6.691 1.238 1.00 95.62 87 ALA A C 1
ATOM 727 O O . ALA A 1 87 ? -1.622 -6.742 0.615 1.00 95.62 87 ALA A O 1
ATOM 728 N N . CYS A 1 88 ? -3.331 -5.535 1.396 1.00 94.69 88 CYS A N 1
ATOM 729 C CA . CYS A 1 88 ? -2.920 -4.284 0.766 1.00 94.69 88 CYS A CA 1
ATOM 730 C C . CYS A 1 88 ? -1.603 -3.698 1.310 1.00 94.69 88 CYS A C 1
ATOM 732 O O . CYS A 1 88 ? -1.004 -2.855 0.638 1.00 94.69 88 CYS A O 1
ATOM 734 N N . THR A 1 89 ? -1.146 -4.113 2.495 1.00 95.75 89 THR A N 1
ATOM 735 C CA . THR A 1 89 ? 0.188 -3.773 3.012 1.00 95.75 89 THR A CA 1
ATOM 736 C C . THR A 1 89 ? 1.188 -4.888 2.764 1.00 95.75 89 THR A C 1
ATOM 738 O O . THR A 1 89 ? 2.296 -4.578 2.357 1.00 95.75 89 THR A O 1
ATOM 741 N N . MET A 1 90 ? 0.784 -6.152 2.920 1.00 94.12 90 MET A N 1
ATOM 742 C CA . MET A 1 90 ? 1.672 -7.307 2.726 1.00 94.12 90 MET A CA 1
ATOM 743 C C . MET A 1 90 ? 2.169 -7.429 1.279 1.00 94.12 90 MET A C 1
ATOM 745 O O . MET A 1 90 ? 3.303 -7.818 1.035 1.00 94.12 90 MET A O 1
ATOM 749 N N . LEU A 1 91 ? 1.325 -7.078 0.302 1.00 93.38 91 LEU A N 1
ATOM 750 C CA . LEU A 1 91 ? 1.670 -7.122 -1.125 1.00 93.38 91 LEU A CA 1
ATOM 751 C C . LEU A 1 91 ? 2.322 -5.829 -1.633 1.00 93.38 91 LEU A C 1
ATOM 753 O O . LEU A 1 91 ? 2.736 -5.754 -2.795 1.00 93.38 91 LEU A O 1
ATOM 757 N N . CYS A 1 92 ? 2.346 -4.778 -0.811 1.00 93.12 92 CYS A N 1
ATOM 758 C CA . CYS A 1 92 ? 2.844 -3.475 -1.218 1.00 93.12 92 CYS A CA 1
ATOM 759 C C . CYS A 1 92 ? 4.369 -3.429 -1.054 1.00 93.12 92 CYS A C 1
ATOM 761 O O . CYS A 1 92 ? 4.851 -3.537 0.070 1.00 93.12 92 CYS A O 1
ATOM 763 N N . PRO A 1 93 ? 5.133 -3.208 -2.139 1.00 91.06 93 PRO A N 1
ATOM 764 C CA . PRO A 1 93 ? 6.594 -3.234 -2.078 1.00 91.06 93 PRO A CA 1
ATOM 765 C C . PRO A 1 93 ? 7.197 -2.051 -1.308 1.00 91.06 93 PRO A C 1
ATOM 767 O O . PRO A 1 93 ? 8.375 -2.083 -0.979 1.00 91.06 93 PRO A O 1
ATOM 770 N N . THR A 1 94 ? 6.411 -1.006 -1.030 1.00 92.44 94 THR A N 1
ATOM 771 C CA . THR A 1 94 ? 6.862 0.190 -0.303 1.00 92.44 94 THR A CA 1
ATOM 772 C C . THR A 1 94 ? 6.347 0.253 1.134 1.00 92.44 94 THR A C 1
ATOM 774 O O . THR A 1 94 ? 6.650 1.199 1.856 1.00 92.44 94 THR A O 1
ATOM 777 N N . CYS A 1 95 ? 5.572 -0.740 1.581 1.00 93.69 95 CYS A N 1
ATOM 778 C CA . CYS A 1 95 ? 5.143 -0.831 2.972 1.00 93.69 95 CYS A CA 1
ATOM 779 C C . CYS A 1 95 ? 6.254 -1.419 3.845 1.00 93.69 95 CYS A C 1
ATOM 781 O O . CYS A 1 95 ? 6.795 -2.479 3.550 1.00 93.69 95 CYS A O 1
ATOM 783 N N . TYR A 1 96 ? 6.539 -0.753 4.962 1.00 93.00 96 TYR A N 1
ATOM 784 C CA . TYR A 1 96 ? 7.618 -1.123 5.882 1.00 93.00 96 TYR A CA 1
ATOM 785 C C . TYR A 1 96 ? 7.167 -1.184 7.348 1.00 93.00 96 TYR A C 1
ATOM 787 O O . TYR A 1 96 ? 7.985 -1.073 8.256 1.00 93.00 96 TYR A O 1
ATOM 795 N N . CYS A 1 97 ? 5.865 -1.334 7.604 1.00 93.06 97 CYS A N 1
ATOM 796 C CA . CYS A 1 97 ? 5.363 -1.527 8.963 1.00 93.06 97 CYS A CA 1
ATOM 797 C C . CYS A 1 97 ? 5.961 -2.810 9.571 1.00 93.06 97 CYS A C 1
ATOM 799 O O . CYS A 1 97 ? 6.044 -3.847 8.912 1.00 93.06 97 CYS A O 1
ATOM 801 N N . PHE A 1 98 ? 6.380 -2.738 10.831 1.00 94.25 98 PHE A N 1
ATOM 802 C CA . PHE A 1 98 ? 6.959 -3.863 11.560 1.00 94.25 98 PHE A CA 1
ATOM 803 C C . PHE A 1 98 ? 6.491 -3.846 13.014 1.00 94.25 98 PHE A C 1
ATOM 805 O O . PHE A 1 98 ? 6.114 -2.789 13.523 1.00 94.25 98 PHE A O 1
ATOM 812 N N . ASN A 1 99 ? 6.520 -5.011 13.654 1.00 91.38 99 ASN A N 1
ATOM 813 C CA . ASN A 1 99 ? 6.397 -5.151 15.097 1.00 91.38 99 ASN A CA 1
ATOM 814 C C . ASN A 1 99 ? 7.755 -5.542 15.691 1.00 91.38 99 ASN A C 1
ATOM 816 O O . ASN A 1 99 ? 8.639 -6.030 14.979 1.00 91.38 99 ASN A O 1
ATOM 820 N N . ILE A 1 100 ? 7.929 -5.281 16.982 1.00 92.88 100 ILE A N 1
ATOM 821 C CA . ILE A 1 100 ? 9.078 -5.752 17.752 1.00 92.88 100 ILE A CA 1
ATOM 822 C C . ILE A 1 100 ? 8.533 -6.576 18.908 1.00 92.88 100 ILE A C 1
ATOM 824 O O . ILE A 1 100 ? 7.719 -6.080 19.684 1.00 92.88 100 ILE A O 1
ATOM 828 N N . GLU A 1 101 ? 8.995 -7.814 19.007 1.00 91.31 101 GLU A N 1
ATOM 829 C CA . GLU A 1 101 ? 8.586 -8.768 20.032 1.00 91.31 101 GLU A CA 1
ATOM 830 C C . GLU A 1 101 ? 9.837 -9.313 20.718 1.00 91.31 101 GLU A C 1
ATOM 832 O O . GLU A 1 101 ? 10.874 -9.507 20.080 1.00 91.31 101 GLU A O 1
ATOM 837 N N . ASP A 1 102 ? 9.753 -9.505 22.032 1.00 93.50 102 ASP A N 1
ATOM 838 C CA . ASP A 1 102 ? 10.798 -10.181 22.790 1.00 93.50 102 ASP A CA 1
ATOM 839 C C . ASP A 1 102 ? 10.376 -11.649 22.945 1.00 93.50 102 ASP A C 1
ATOM 841 O O . ASP A 1 102 ? 9.382 -11.956 23.605 1.00 93.50 102 ASP A O 1
ATOM 845 N N . GLU A 1 103 ? 11.110 -12.550 22.301 1.00 93.25 103 GLU A N 1
ATOM 846 C CA . GLU A 1 103 ? 10.882 -13.992 22.341 1.00 93.25 103 GLU A CA 1
ATOM 847 C C . GLU A 1 103 ? 11.862 -14.624 23.334 1.00 93.25 103 GLU A C 1
ATOM 849 O O . GLU A 1 103 ? 13.065 -14.357 23.289 1.00 93.25 103 GLU A O 1
ATOM 854 N N . SER A 1 104 ? 11.352 -15.464 24.234 1.00 92.88 104 SER A N 1
ATOM 855 C CA . SER A 1 104 ? 12.193 -16.268 25.126 1.00 92.88 104 SER A CA 1
ATOM 856 C C . SER A 1 104 ? 12.436 -17.641 24.516 1.00 92.88 104 SER A C 1
ATOM 858 O O . SER A 1 104 ? 11.536 -18.222 23.907 1.00 92.88 104 SER A O 1
ATOM 860 N N . GLU A 1 105 ? 13.642 -18.168 24.704 1.00 89.31 105 GLU A N 1
ATOM 861 C CA . GLU A 1 105 ? 13.892 -19.584 24.452 1.00 89.31 105 GLU A CA 1
ATOM 862 C C . GLU A 1 105 ? 13.078 -20.443 25.426 1.00 89.31 105 GLU A C 1
ATOM 864 O O . GLU A 1 105 ? 12.749 -20.020 26.538 1.00 89.31 105 GLU A O 1
ATOM 869 N N . TRP A 1 106 ? 12.786 -21.682 25.029 1.00 89.25 106 TRP A N 1
ATOM 870 C CA . TRP A 1 106 ? 11.977 -22.613 25.825 1.00 89.25 106 TRP A CA 1
ATOM 871 C C . TRP A 1 106 ? 12.520 -22.863 27.239 1.00 89.25 106 TRP A C 1
ATOM 873 O O . TRP A 1 106 ? 11.756 -23.211 28.137 1.00 89.25 106 TRP A O 1
ATOM 883 N N . ASP A 1 107 ? 13.828 -22.701 27.447 1.00 92.44 107 ASP A N 1
ATOM 884 C CA . ASP A 1 107 ? 14.482 -22.873 28.745 1.00 92.44 107 ASP A CA 1
ATOM 885 C C . ASP A 1 107 ? 14.482 -21.606 29.623 1.00 92.44 107 ASP A C 1
ATOM 887 O O . ASP A 1 107 ? 14.967 -21.656 30.756 1.00 92.44 107 ASP A O 1
ATOM 891 N N . LEU A 1 108 ? 13.935 -20.491 29.117 1.00 89.81 108 LEU A N 1
ATOM 892 C CA . LEU A 1 108 ? 13.865 -19.170 29.750 1.00 89.81 108 LEU A CA 1
ATOM 893 C C . LEU A 1 108 ? 15.228 -18.576 30.155 1.00 89.81 108 LEU A C 1
ATOM 895 O O . LEU A 1 108 ? 15.278 -17.646 30.962 1.00 89.81 108 LEU A O 1
ATOM 899 N N . LYS A 1 109 ? 16.346 -19.085 29.620 1.00 93.81 109 LYS A N 1
ATOM 900 C CA . LYS A 1 109 ? 17.698 -18.590 29.949 1.00 93.81 109 LYS A CA 1
ATOM 901 C C . LYS A 1 109 ? 18.190 -17.505 29.005 1.00 93.81 109 LYS A C 1
ATOM 903 O O . LYS A 1 109 ? 19.096 -16.754 29.364 1.00 93.81 109 LYS A O 1
ATOM 908 N N . SER A 1 110 ? 17.604 -17.414 27.820 1.00 92.88 110 SER A N 1
ATOM 909 C CA . SER A 1 110 ? 17.917 -16.384 26.838 1.00 92.88 110 SER A CA 1
ATOM 910 C C . SER A 1 110 ? 16.656 -15.788 26.235 1.00 92.88 110 SER A C 1
ATOM 912 O O . SER A 1 110 ? 15.631 -16.450 26.087 1.00 92.88 110 SER A O 1
ATOM 914 N N . MET A 1 111 ? 16.765 -14.508 25.891 1.00 94.75 111 MET A N 1
ATOM 915 C CA . MET A 1 111 ? 15.723 -13.721 25.249 1.00 94.75 111 MET A CA 1
ATOM 916 C C . MET A 1 111 ? 16.323 -13.080 24.004 1.00 94.75 111 MET A C 1
ATOM 918 O O . MET A 1 111 ? 17.445 -12.567 24.051 1.00 94.75 111 MET A O 1
ATOM 922 N N . GLN A 1 112 ? 15.571 -13.065 22.915 1.00 94.25 112 GLN A N 1
ATOM 923 C CA . GLN A 1 112 ? 15.922 -12.344 21.703 1.00 94.25 112 GLN A CA 1
ATOM 924 C C . GLN A 1 112 ? 14.855 -11.307 21.376 1.00 94.25 112 GLN A C 1
ATOM 926 O O . GLN A 1 112 ? 13.663 -11.532 21.566 1.00 94.25 112 GLN A O 1
ATOM 931 N N . ARG A 1 113 ? 15.295 -10.160 20.859 1.00 95.75 113 ARG A N 1
ATOM 932 C CA . ARG A 1 113 ? 14.403 -9.123 20.345 1.00 95.75 113 ARG A CA 1
ATOM 933 C C . ARG A 1 113 ? 14.274 -9.281 18.839 1.00 95.75 113 ARG A C 1
ATOM 935 O O . ARG A 1 113 ? 15.221 -8.994 18.105 1.00 95.75 113 ARG A O 1
ATOM 942 N N . VAL A 1 114 ? 13.105 -9.707 18.382 1.00 95.12 114 VAL A N 1
ATOM 943 C CA . VAL A 1 114 ? 12.827 -10.010 16.978 1.00 95.12 114 VAL A CA 1
ATOM 944 C C . VAL A 1 114 ? 12.012 -8.883 16.360 1.00 95.12 114 VAL A C 1
ATOM 946 O O . VAL A 1 114 ? 11.094 -8.333 16.966 1.00 95.12 114 VAL A O 1
ATOM 949 N N . ARG A 1 115 ? 12.360 -8.517 15.124 1.00 95.06 115 ARG A N 1
ATOM 950 C CA . ARG A 1 115 ? 11.553 -7.619 14.297 1.00 95.06 115 ARG A CA 1
ATOM 951 C C . ARG A 1 115 ? 10.804 -8.441 13.259 1.00 95.06 115 ARG A C 1
ATOM 953 O O . ARG A 1 115 ? 11.431 -9.030 12.381 1.00 95.06 115 ARG A O 1
ATOM 960 N N . THR A 1 116 ? 9.481 -8.407 13.307 1.00 92.69 116 THR A N 1
ATOM 961 C CA . THR A 1 116 ? 8.606 -9.103 12.358 1.00 92.69 116 THR A CA 1
ATOM 962 C C . THR A 1 116 ? 7.871 -8.099 11.479 1.00 92.69 116 THR A C 1
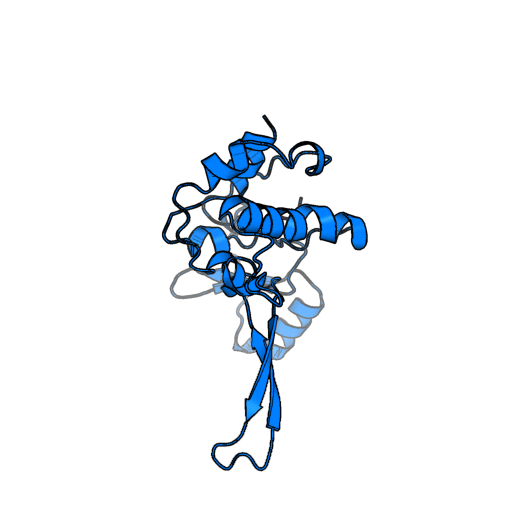ATOM 964 O O . THR A 1 116 ? 7.573 -6.975 11.888 1.00 92.69 116 THR A O 1
ATOM 967 N N . HIS A 1 117 ? 7.604 -8.463 10.224 1.00 91.94 117 HIS A N 1
ATOM 968 C CA . HIS A 1 117 ? 6.794 -7.613 9.356 1.00 91.94 117 HIS A CA 1
ATOM 969 C C . HIS A 1 117 ? 5.359 -7.558 9.891 1.00 91.94 117 HIS A C 1
ATOM 971 O O . HIS A 1 117 ? 4.771 -8.588 10.209 1.00 91.94 117 HIS A O 1
ATOM 977 N N . ALA A 1 118 ? 4.790 -6.358 9.972 1.00 93.69 118 ALA A N 1
ATOM 978 C CA . ALA A 1 118 ? 3.467 -6.134 10.537 1.00 93.69 118 ALA A CA 1
ATOM 979 C C . ALA A 1 118 ? 2.634 -5.235 9.625 1.00 93.69 118 ALA A C 1
ATOM 981 O O . ALA A 1 118 ? 3.129 -4.638 8.672 1.00 93.69 118 ALA A O 1
ATOM 982 N N . SER A 1 119 ? 1.343 -5.111 9.920 1.00 95.50 119 SER A N 1
ATOM 983 C CA . SER A 1 119 ? 0.435 -4.299 9.117 1.00 95.50 119 SER A CA 1
ATOM 984 C C . SER A 1 119 ? -0.348 -3.315 9.964 1.00 95.50 119 SER A C 1
ATOM 986 O O . SER A 1 119 ? -1.111 -3.713 10.840 1.00 95.50 119 SER A O 1
ATOM 988 N N . CYS A 1 120 ? -0.283 -2.036 9.589 1.00 95.25 120 CYS A N 1
ATOM 989 C CA . CYS A 1 120 ? -1.140 -0.993 10.150 1.00 95.25 120 CYS A CA 1
ATOM 990 C C . CYS A 1 120 ? -2.639 -1.179 9.855 1.00 95.25 120 CYS A C 1
ATOM 992 O O . CYS A 1 120 ? -3.455 -0.406 10.347 1.00 95.25 120 CYS A O 1
ATOM 994 N N . GLN A 1 121 ? -3.016 -2.179 9.048 1.00 95.88 121 GLN A N 1
ATOM 995 C CA . GLN A 1 121 ? -4.413 -2.533 8.780 1.00 95.88 121 GLN A CA 1
ATOM 996 C C . GLN A 1 121 ? -5.009 -3.492 9.815 1.00 95.88 121 GLN A C 1
ATOM 998 O O . GLN A 1 121 ? -6.236 -3.619 9.875 1.00 95.88 121 GLN A O 1
ATOM 1003 N N . LEU A 1 122 ? -4.174 -4.145 10.626 1.00 94.62 122 LEU A N 1
ATOM 1004 C CA . LEU A 1 122 ? -4.612 -5.029 11.703 1.00 94.62 122 LEU A CA 1
ATOM 1005 C C . LEU A 1 122 ? -4.933 -4.207 12.954 1.00 94.62 122 LEU A C 1
ATOM 1007 O O . LEU A 1 122 ? -4.183 -3.297 13.302 1.00 94.62 122 LEU A O 1
ATOM 1011 N N . LYS A 1 123 ? -6.030 -4.541 13.652 1.00 92.69 123 LYS A N 1
ATOM 1012 C CA . LYS A 1 123 ? -6.450 -3.838 14.884 1.00 92.69 123 LYS A CA 1
ATOM 1013 C C . LYS A 1 123 ? -5.336 -3.844 15.941 1.00 92.69 123 LYS A C 1
ATOM 1015 O O . LYS A 1 123 ? -5.073 -2.817 16.557 1.00 92.69 123 LYS A O 1
ATOM 1020 N N . GLY A 1 124 ? -4.638 -4.977 16.062 1.00 91.69 124 GLY A N 1
ATOM 1021 C CA . GLY A 1 124 ? -3.538 -5.176 17.006 1.00 91.69 124 GLY A CA 1
ATOM 1022 C C . GLY A 1 124 ? -2.390 -4.171 16.867 1.00 91.69 124 GLY A C 1
ATOM 1023 O O . GLY A 1 124 ? -1.793 -3.809 17.871 1.00 91.69 124 GLY A O 1
ATOM 1024 N N . PHE A 1 125 ? -2.133 -3.648 15.662 1.00 93.12 125 PHE A N 1
ATOM 1025 C CA . PHE A 1 125 ? -0.964 -2.806 15.378 1.00 93.12 125 PHE A CA 1
ATOM 1026 C C . PHE A 1 125 ? -0.917 -1.498 16.178 1.00 93.12 125 PHE A C 1
ATOM 1028 O O . PHE A 1 125 ? 0.154 -0.966 16.441 1.00 93.12 125 PHE A O 1
ATOM 1035 N N . THR A 1 126 ? -2.078 -0.957 16.543 1.00 93.00 126 THR A N 1
ATOM 1036 C CA . THR A 1 126 ? -2.185 0.280 17.330 1.00 93.00 126 THR A CA 1
ATOM 1037 C C . THR A 1 126 ? -2.595 0.019 18.774 1.00 93.00 126 THR A C 1
ATOM 1039 O O . THR A 1 126 ? -3.091 0.929 19.433 1.00 93.00 126 THR A O 1
ATOM 1042 N N . THR A 1 127 ? -2.454 -1.218 19.247 1.00 93.38 127 THR A N 1
ATOM 1043 C CA . THR A 1 127 ? -2.723 -1.554 20.646 1.00 93.38 127 THR A CA 1
ATOM 1044 C C . THR A 1 127 ? -1.541 -1.100 21.484 1.00 93.38 127 THR A C 1
ATOM 1046 O O . THR A 1 127 ? -0.396 -1.424 21.176 1.00 93.38 127 THR A O 1
ATOM 1049 N N . VAL A 1 128 ? -1.816 -0.330 22.527 1.00 91.81 128 VAL A N 1
ATOM 1050 C CA . VAL A 1 128 ? -0.814 0.136 23.489 1.00 91.81 128 VAL A CA 1
ATOM 1051 C C . VAL A 1 128 ? -1.136 -0.397 24.885 1.00 91.81 128 VAL A C 1
ATOM 1053 O O . VAL A 1 128 ? -2.121 -1.112 25.077 1.00 91.81 128 VAL A O 1
ATOM 1056 N N . ALA A 1 129 ? -0.282 -0.077 25.862 1.00 90.44 129 ALA A N 1
ATOM 1057 C CA . ALA A 1 129 ? -0.469 -0.488 27.250 1.00 90.44 129 ALA A CA 1
ATOM 1058 C C . ALA A 1 129 ? -1.886 -0.154 27.758 1.00 90.44 129 ALA A C 1
ATOM 1060 O O . ALA A 1 129 ? -2.409 0.930 27.495 1.00 90.44 129 ALA A O 1
ATOM 1061 N N . GLY A 1 130 ? -2.497 -1.098 28.479 1.00 91.44 130 GLY A N 1
ATOM 1062 C CA . GLY A 1 130 ? -3.886 -0.987 28.937 1.00 91.44 130 GLY A CA 1
ATOM 1063 C C . GLY A 1 130 ? -4.935 -1.340 27.877 1.00 91.44 130 GLY A C 1
ATOM 1064 O O . GLY A 1 130 ? -6.059 -0.864 27.973 1.00 91.44 130 GLY A 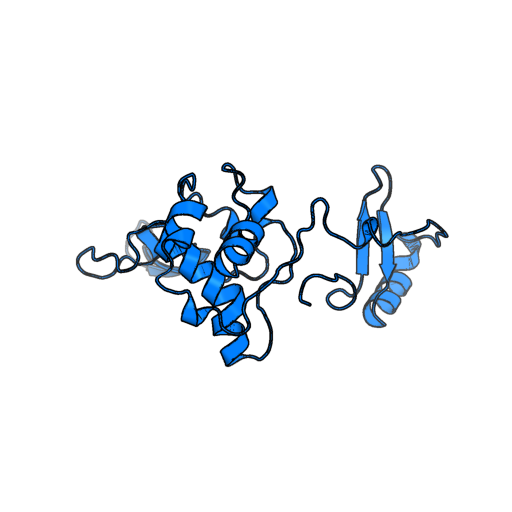O 1
ATOM 1065 N N . GLU A 1 131 ? -4.564 -2.125 26.857 1.00 89.75 131 GLU A N 1
ATOM 1066 C CA . GLU A 1 131 ? -5.447 -2.589 25.767 1.00 89.75 131 GLU A CA 1
ATOM 1067 C C . GLU A 1 131 ? -6.085 -1.463 24.936 1.00 89.75 131 GLU A C 1
ATOM 1069 O O . GLU A 1 131 ? -7.022 -1.679 24.165 1.00 89.75 131 GLU A O 1
ATOM 1074 N N . HIS A 1 132 ? -5.562 -0.241 25.047 1.00 93.69 132 HIS A N 1
ATOM 1075 C CA . HIS A 1 132 ? -6.089 0.894 24.310 1.00 93.69 132 HIS A CA 1
ATOM 1076 C C . HIS A 1 132 ? -5.704 0.805 22.829 1.00 93.69 132 HIS A C 1
ATOM 1078 O O . HIS A 1 132 ? -4.534 0.629 22.488 1.00 93.69 132 HIS A O 1
ATOM 1084 N N . VAL A 1 133 ? -6.683 0.973 21.938 1.00 93.94 133 VAL A N 1
ATOM 1085 C CA . VAL A 1 133 ? -6.493 0.935 20.483 1.00 93.94 133 VAL A CA 1
ATOM 1086 C C . VAL A 1 133 ? -6.853 2.294 19.893 1.00 93.94 133 VAL A C 1
ATOM 1088 O O . VAL A 1 133 ? -8.023 2.602 19.690 1.00 93.94 133 VAL A O 1
ATOM 1091 N N . PHE A 1 134 ? -5.850 3.100 19.543 1.00 92.88 134 PHE A N 1
ATOM 1092 C CA . PHE A 1 134 ? -6.086 4.469 19.057 1.00 92.88 134 PHE A CA 1
ATOM 1093 C C . PHE A 1 134 ? -6.512 4.555 17.577 1.00 92.88 134 PHE A C 1
ATOM 1095 O O . PHE A 1 134 ? -6.800 5.639 17.074 1.00 92.88 134 PHE A O 1
ATOM 1102 N N . ARG A 1 135 ? -6.557 3.423 16.856 1.00 93.50 135 ARG A N 1
ATOM 1103 C CA . ARG A 1 135 ? -7.171 3.299 15.517 1.00 93.50 135 ARG A CA 1
ATOM 1104 C C . ARG A 1 135 ? -8.094 2.092 15.449 1.00 93.50 135 ARG A C 1
ATOM 1106 O O . ARG A 1 135 ? -7.814 1.080 14.797 1.00 93.50 135 ARG A O 1
ATOM 1113 N N . GLU A 1 136 ? -9.202 2.204 16.166 1.00 92.44 136 GLU A N 1
ATOM 1114 C CA . GLU A 1 136 ? -10.163 1.120 16.315 1.00 92.44 136 GLU A CA 1
ATOM 1115 C C . GLU A 1 136 ? -10.969 0.842 15.038 1.00 92.44 136 GLU A C 1
ATOM 1117 O O . GLU A 1 136 ? -11.168 -0.326 14.675 1.00 92.44 136 GLU A O 1
ATOM 1122 N N . SER A 1 137 ? -11.381 1.879 14.308 1.00 94.62 137 SER A N 1
ATOM 1123 C CA . SER A 1 137 ? -12.190 1.708 13.102 1.00 94.62 137 SER A CA 1
ATOM 1124 C C . SER A 1 137 ? -11.359 1.205 11.910 1.00 94.62 137 SER A C 1
ATOM 1126 O O . SER A 1 137 ? -10.148 1.431 11.792 1.00 94.62 137 SER A O 1
ATOM 1128 N N . ARG A 1 138 ? -12.015 0.482 10.994 1.00 94.62 138 ARG A N 1
ATOM 1129 C CA . ARG A 1 138 ? -11.392 0.022 9.739 1.00 94.62 138 ARG A CA 1
ATOM 1130 C C . ARG A 1 138 ? -11.036 1.201 8.837 1.00 94.62 138 ARG A C 1
ATOM 1132 O O . ARG A 1 138 ? -9.986 1.172 8.192 1.00 94.62 138 ARG A O 1
ATOM 1139 N N . SER A 1 139 ? -11.880 2.229 8.821 1.00 95.62 139 SER A N 1
ATOM 1140 C CA . SER A 1 139 ? -11.652 3.451 8.058 1.00 95.62 139 SER A CA 1
ATOM 1141 C C . SER A 1 139 ? -10.456 4.230 8.568 1.00 95.62 139 SER A C 1
ATOM 1143 O O . SER A 1 139 ? -9.648 4.636 7.742 1.00 95.62 139 SER A O 1
ATOM 1145 N N . ASP A 1 140 ? -10.238 4.346 9.880 1.00 95.62 140 ASP A N 1
ATOM 1146 C CA . ASP A 1 140 ? -9.062 5.042 10.415 1.00 95.62 140 ASP A CA 1
ATOM 1147 C C . ASP A 1 140 ? -7.760 4.343 10.035 1.00 95.62 140 ASP A C 1
ATOM 1149 O O . ASP A 1 140 ? -6.793 5.000 9.643 1.00 95.62 140 ASP A O 1
ATOM 1153 N N . ARG A 1 141 ? -7.730 3.006 10.083 1.00 96.12 141 ARG A N 1
ATOM 1154 C CA . ARG A 1 141 ? -6.562 2.230 9.638 1.00 96.12 141 ARG A CA 1
ATOM 1155 C C . ARG A 1 141 ? -6.324 2.369 8.137 1.00 96.12 141 ARG A C 1
ATOM 1157 O O . ARG A 1 141 ? -5.186 2.577 7.708 1.00 96.12 141 ARG A O 1
ATOM 1164 N N . PHE A 1 142 ? -7.371 2.280 7.322 1.00 95.62 142 PHE A N 1
ATOM 1165 C CA . PHE A 1 142 ? -7.250 2.440 5.873 1.00 95.62 142 PHE A CA 1
ATOM 1166 C C . PHE A 1 142 ? -6.817 3.860 5.493 1.00 95.62 142 PHE A C 1
ATOM 1168 O O . PHE A 1 142 ? -5.848 4.030 4.752 1.00 95.62 142 PHE A O 1
ATOM 1175 N N . LYS A 1 143 ? -7.470 4.874 6.069 1.00 94.44 143 LYS A N 1
ATOM 1176 C CA . LYS A 1 143 ? -7.133 6.295 5.949 1.00 94.44 143 LYS A CA 1
ATOM 1177 C C . LYS A 1 143 ? -5.669 6.521 6.312 1.00 94.44 143 LYS A C 1
ATOM 1179 O O . LYS A 1 143 ? -4.924 7.047 5.494 1.00 94.44 143 LYS A O 1
ATOM 1184 N N . HIS A 1 144 ? -5.210 6.017 7.460 1.00 95.12 144 HIS A N 1
ATOM 1185 C CA . HIS A 1 144 ? -3.809 6.114 7.879 1.00 95.12 144 HIS A CA 1
ATOM 1186 C C . HIS A 1 144 ? -2.831 5.594 6.812 1.00 95.12 144 HIS A C 1
ATOM 1188 O O . HIS A 1 144 ? -1.849 6.267 6.499 1.00 95.12 144 HIS A O 1
ATOM 1194 N N . ARG A 1 145 ? -3.117 4.441 6.191 1.00 95.06 145 ARG A N 1
ATOM 1195 C CA . ARG A 1 145 ? -2.299 3.910 5.087 1.00 95.06 145 ARG A CA 1
ATOM 1196 C C . ARG A 1 145 ? -2.280 4.846 3.882 1.00 95.06 145 ARG A C 1
ATOM 1198 O O . ARG A 1 145 ? -1.207 5.084 3.335 1.00 95.06 145 ARG A O 1
ATOM 1205 N N . ILE A 1 146 ? -3.436 5.346 3.450 1.00 94.50 146 ILE A N 1
ATOM 1206 C CA . ILE A 1 146 ? -3.526 6.210 2.266 1.00 94.50 146 ILE A CA 1
ATOM 1207 C C . ILE A 1 146 ? -2.808 7.542 2.494 1.00 94.50 146 ILE A C 1
ATOM 1209 O O . ILE A 1 146 ? -2.024 7.963 1.643 1.00 94.50 146 ILE A O 1
ATOM 1213 N N . TYR A 1 147 ? -2.998 8.164 3.657 1.00 94.69 147 TYR A N 1
ATOM 1214 C CA . TYR A 1 147 ? -2.300 9.396 4.019 1.00 94.69 147 TYR A CA 1
ATOM 1215 C C . TYR A 1 147 ? -0.793 9.195 4.110 1.00 94.69 147 TYR A C 1
ATOM 1217 O O . TYR A 1 147 ? -0.040 9.997 3.565 1.00 94.69 147 TYR A O 1
ATOM 1225 N N . HIS A 1 148 ? -0.340 8.103 4.725 1.00 94.25 148 HIS A N 1
ATOM 1226 C CA . HIS A 1 148 ? 1.080 7.782 4.760 1.00 94.25 148 HIS A CA 1
ATOM 1227 C C . HIS A 1 148 ? 1.656 7.624 3.348 1.00 94.25 148 HIS A C 1
ATOM 1229 O O . HIS A 1 148 ? 2.725 8.145 3.061 1.00 94.25 148 HIS A O 1
ATOM 1235 N N . GLN A 1 149 ? 0.925 6.969 2.445 1.00 92.12 149 GLN A N 1
ATOM 1236 C CA . GLN A 1 149 ? 1.395 6.683 1.091 1.00 92.12 149 GLN A CA 1
ATOM 1237 C C . GLN A 1 149 ? 1.395 7.900 0.148 1.00 92.12 149 GLN A C 1
ATOM 1239 O O . GLN A 1 149 ? 2.256 7.979 -0.729 1.00 92.12 149 GLN A O 1
ATOM 1244 N N . LEU A 1 150 ? 0.436 8.823 0.294 1.00 91.50 150 LEU A N 1
ATOM 1245 C CA . LEU A 1 150 ? 0.172 9.882 -0.697 1.00 91.50 150 LEU A CA 1
ATOM 1246 C C . LEU A 1 150 ? 0.290 11.318 -0.166 1.00 91.50 150 LEU A C 1
ATOM 1248 O O . LEU A 1 150 ? 0.400 12.245 -0.969 1.00 91.50 150 LEU A O 1
ATOM 1252 N N . GLN A 1 151 ? 0.235 11.517 1.152 1.00 92.06 151 GLN A N 1
ATOM 1253 C CA . GLN A 1 151 ? 0.239 12.844 1.773 1.00 92.06 151 GLN A CA 1
ATOM 1254 C C . GLN A 1 151 ? 1.471 13.023 2.665 1.00 92.06 151 GLN A C 1
ATOM 1256 O O . GLN A 1 151 ? 2.405 13.711 2.270 1.00 92.06 151 GLN A O 1
ATOM 1261 N N . TRP A 1 152 ? 1.530 12.355 3.819 1.00 93.62 152 TRP A N 1
ATOM 1262 C CA . TRP A 1 152 ? 2.546 12.615 4.847 1.00 93.62 152 TRP A CA 1
ATOM 1263 C C . TRP A 1 152 ? 3.969 12.287 4.395 1.00 93.62 152 TRP A C 1
ATOM 1265 O O . TRP A 1 152 ? 4.902 13.035 4.681 1.00 93.62 152 TRP A O 1
ATOM 1275 N N . PHE A 1 153 ? 4.163 11.186 3.660 1.00 92.81 153 PHE A N 1
ATOM 1276 C CA . PHE A 1 153 ? 5.491 10.859 3.138 1.00 92.81 153 PHE A CA 1
ATOM 1277 C C . PHE A 1 153 ? 5.949 11.888 2.098 1.00 92.81 153 PHE A C 1
ATOM 1279 O O . PHE A 1 153 ? 7.104 12.307 2.116 1.00 92.81 153 PHE A O 1
ATOM 1286 N N . ARG A 1 154 ? 5.026 12.376 1.260 1.00 90.00 154 ARG A N 1
ATOM 1287 C CA . ARG A 1 154 ? 5.304 13.430 0.280 1.00 90.00 154 ARG A CA 1
ATOM 1288 C C . ARG A 1 154 ? 5.583 14.777 0.930 1.00 90.00 154 ARG A C 1
ATOM 1290 O O . ARG A 1 154 ? 6.500 15.458 0.492 1.00 90.00 154 ARG A O 1
ATOM 1297 N N . GLU A 1 155 ? 4.838 15.160 1.961 1.00 92.00 155 GLU A N 1
ATOM 1298 C CA . GLU A 1 155 ? 5.109 16.381 2.734 1.00 92.00 155 GLU A CA 1
ATOM 1299 C C . GLU A 1 155 ? 6.527 16.368 3.315 1.00 92.00 155 GLU A C 1
ATOM 1301 O O . GLU A 1 155 ? 7.209 17.389 3.310 1.00 92.00 155 GLU A O 1
ATOM 1306 N N . LYS A 1 156 ? 6.993 15.198 3.767 1.00 93.56 156 LYS A N 1
ATOM 1307 C CA . LYS A 1 156 ? 8.315 15.041 4.376 1.00 93.56 156 LYS A CA 1
ATOM 1308 C C . LYS A 1 156 ? 9.458 14.881 3.367 1.00 93.56 156 LYS A C 1
ATOM 1310 O O . LYS A 1 156 ? 10.556 15.366 3.624 1.00 93.56 156 LYS A O 1
ATOM 1315 N N . HIS A 1 157 ? 9.234 14.176 2.257 1.00 91.88 157 HIS A N 1
ATOM 1316 C CA . HIS A 1 157 ? 10.295 13.738 1.336 1.00 91.88 157 HIS A CA 1
ATOM 1317 C C . HIS A 1 157 ? 10.139 14.242 -0.108 1.00 91.88 157 HIS A C 1
ATOM 1319 O O . HIS A 1 157 ? 10.989 13.959 -0.947 1.00 91.88 157 HIS A O 1
ATOM 1325 N N . GLY A 1 158 ? 9.066 14.965 -0.430 1.00 88.94 158 GLY A N 1
ATOM 1326 C CA . GLY A 1 158 ? 8.802 15.509 -1.767 1.00 88.94 158 GLY A CA 1
ATOM 1327 C C . GLY A 1 158 ? 8.279 14.497 -2.795 1.00 88.94 158 GLY A C 1
ATOM 1328 O O . GLY A 1 158 ? 7.902 14.898 -3.895 1.00 88.94 158 GLY A O 1
ATOM 1329 N N . ILE A 1 159 ? 8.197 13.210 -2.445 1.00 87.44 159 ILE A N 1
ATOM 1330 C CA . ILE A 1 159 ? 7.757 12.121 -3.331 1.00 87.44 159 ILE A CA 1
ATOM 1331 C C . ILE A 1 159 ? 6.630 11.296 -2.704 1.00 87.44 159 ILE A C 1
ATOM 1333 O O . ILE A 1 159 ? 6.546 11.176 -1.485 1.00 87.44 159 ILE A O 1
ATOM 1337 N N . ASP A 1 160 ? 5.763 10.712 -3.532 1.00 87.62 160 ASP A N 1
ATOM 1338 C CA . ASP A 1 160 ? 4.781 9.730 -3.060 1.00 87.62 160 ASP A CA 1
ATOM 1339 C C . ASP A 1 160 ? 5.491 8.403 -2.735 1.00 87.62 160 ASP A C 1
ATOM 1341 O O . ASP A 1 160 ? 6.396 7.981 -3.455 1.00 87.62 160 ASP A O 1
ATOM 1345 N N . LEU A 1 161 ? 5.050 7.707 -1.683 1.00 90.31 161 LEU A N 1
ATOM 1346 C CA . LEU A 1 161 ? 5.520 6.348 -1.383 1.00 90.31 161 LEU A CA 1
ATOM 1347 C C . LEU A 1 161 ? 4.805 5.306 -2.265 1.00 90.31 161 LEU A C 1
ATOM 1349 O O . LEU A 1 161 ? 5.311 4.206 -2.497 1.00 90.31 161 LEU A O 1
ATOM 1353 N N . CYS A 1 162 ? 3.617 5.644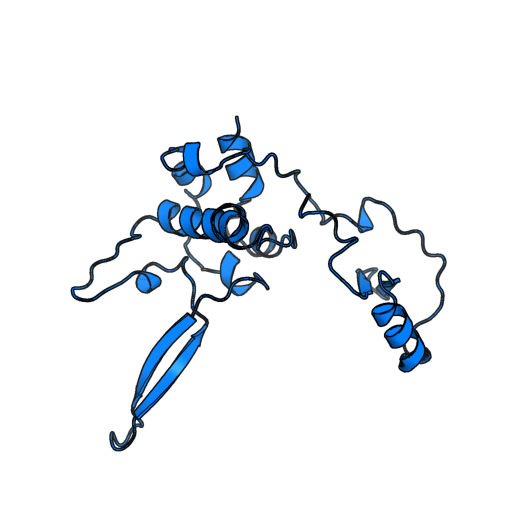 -2.772 1.00 88.44 162 CYS A N 1
ATOM 1354 C CA . CYS A 1 162 ? 2.878 4.798 -3.697 1.00 88.44 162 CYS A CA 1
ATOM 1355 C C . CYS A 1 162 ? 3.497 4.878 -5.097 1.00 88.44 162 CYS A C 1
ATOM 1357 O O . CYS A 1 162 ? 3.445 5.918 -5.745 1.00 88.44 162 CYS A O 1
ATOM 1359 N N . ILE A 1 163 ? 3.992 3.744 -5.594 1.00 83.69 163 ILE A N 1
ATOM 1360 C CA . ILE A 1 163 ? 4.558 3.608 -6.949 1.00 83.69 163 ILE A CA 1
ATOM 1361 C C . ILE A 1 163 ? 3.523 3.190 -8.007 1.00 83.69 163 ILE A C 1
ATOM 1363 O O . ILE A 1 163 ? 3.868 2.717 -9.085 1.00 83.69 163 ILE A O 1
ATOM 1367 N N . GLY A 1 164 ? 2.237 3.209 -7.658 1.00 81.12 164 GLY A N 1
ATOM 1368 C CA . GLY A 1 164 ? 1.172 2.883 -8.601 1.00 81.12 164 GLY A CA 1
ATOM 1369 C C . GLY A 1 164 ? 0.998 1.411 -8.966 1.00 81.12 164 GLY A C 1
ATOM 1370 O O . GLY A 1 164 ? 0.065 1.121 -9.692 1.00 81.12 164 GLY A O 1
ATOM 1371 N N . CYS A 1 165 ? 1.796 0.472 -8.440 1.00 81.06 165 CYS A N 1
ATOM 1372 C CA . CYS A 1 165 ? 1.853 -0.937 -8.884 1.00 81.06 165 CYS A CA 1
ATOM 1373 C C . CYS A 1 165 ? 0.541 -1.760 -8.864 1.00 81.06 165 CYS A C 1
ATOM 1375 O O . CYS A 1 165 ? 0.536 -2.898 -9.327 1.00 81.06 165 CYS A O 1
ATOM 1377 N N . GLY A 1 166 ? -0.554 -1.261 -8.281 1.00 84.62 166 GLY A N 1
ATOM 1378 C CA . GLY A 1 166 ? -1.878 -1.905 -8.314 1.00 84.62 166 GLY A CA 1
ATOM 1379 C C . GLY A 1 166 ? -2.040 -3.193 -7.491 1.00 84.62 166 GLY A C 1
ATOM 1380 O O . GLY A 1 166 ? -3.168 -3.618 -7.256 1.00 84.62 166 GLY A O 1
ATOM 1381 N N . ARG A 1 167 ? -0.957 -3.787 -6.965 1.00 88.38 167 ARG A N 1
ATOM 1382 C CA . ARG A 1 167 ? -0.981 -5.065 -6.216 1.00 88.38 167 ARG A CA 1
ATOM 1383 C C . ARG A 1 167 ? -1.984 -5.091 -5.063 1.00 88.38 167 ARG A C 1
ATOM 1385 O O . ARG A 1 167 ? -2.611 -6.111 -4.805 1.00 88.38 167 ARG A O 1
ATOM 1392 N N . CYS A 1 168 ? -2.151 -3.958 -4.384 1.00 91.06 168 CYS A N 1
ATOM 1393 C CA . CYS A 1 168 ? -3.086 -3.833 -3.272 1.00 91.06 168 CYS A CA 1
ATOM 1394 C C . CYS A 1 168 ? -4.567 -3.875 -3.674 1.00 91.06 168 CYS A C 1
ATOM 1396 O O . CYS A 1 168 ? -5.380 -4.275 -2.848 1.00 91.06 168 CYS A O 1
ATOM 1398 N N . ILE A 1 169 ? -4.898 -3.479 -4.907 1.00 89.88 169 ILE A N 1
ATOM 1399 C CA . ILE A 1 169 ? -6.255 -3.550 -5.464 1.00 89.88 169 ILE A CA 1
ATOM 1400 C C . ILE A 1 169 ? -6.501 -4.978 -5.958 1.00 89.88 169 ILE A C 1
ATOM 1402 O O . ILE A 1 169 ? -7.473 -5.611 -5.557 1.00 89.88 169 ILE A O 1
ATOM 1406 N N . THR A 1 170 ? -5.568 -5.528 -6.745 1.00 88.62 170 THR A N 1
ATOM 1407 C CA . THR A 1 170 ? -5.664 -6.893 -7.289 1.00 88.62 170 THR A CA 1
ATOM 1408 C C . THR A 1 170 ? -5.748 -7.959 -6.198 1.00 88.62 170 THR A C 1
ATOM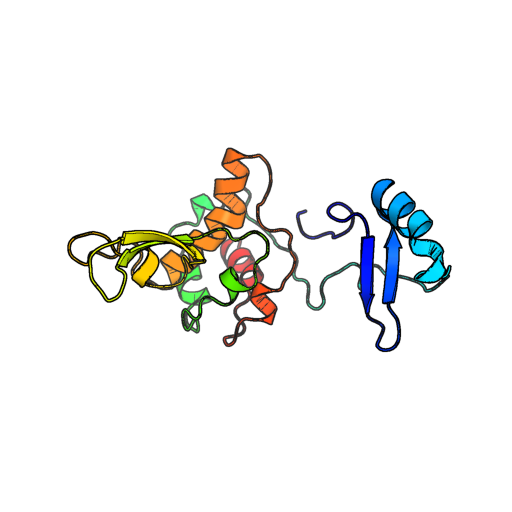 1410 O O . THR A 1 170 ? -6.513 -8.908 -6.324 1.00 88.62 170 THR A O 1
ATOM 1413 N N . GLY A 1 171 ? -4.976 -7.810 -5.119 1.00 91.31 171 GLY A N 1
ATOM 1414 C CA . GLY A 1 171 ? -4.969 -8.756 -4.003 1.00 91.31 171 GLY A CA 1
ATOM 1415 C C . GLY A 1 171 ? -6.087 -8.549 -2.978 1.00 91.31 171 GLY A C 1
ATOM 1416 O O . GLY A 1 171 ? -6.108 -9.251 -1.971 1.00 91.31 171 GLY A O 1
ATOM 1417 N N 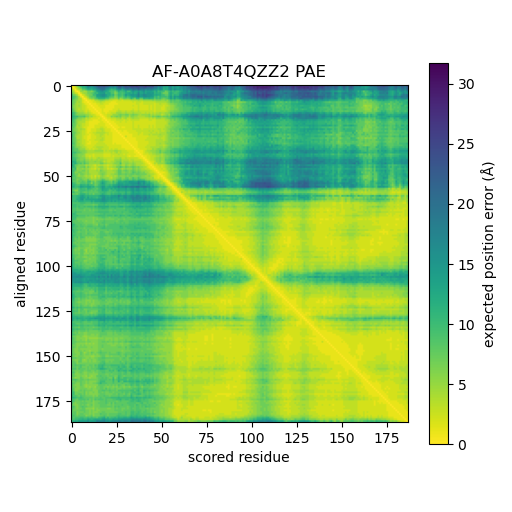. CYS A 1 172 ? -6.983 -7.573 -3.167 1.00 94.06 172 CYS A N 1
ATOM 1418 C CA . CYS A 1 172 ? -8.053 -7.318 -2.209 1.00 94.06 172 CYS A CA 1
ATOM 1419 C C . CYS A 1 172 ? -9.202 -8.330 -2.390 1.00 94.06 172 CYS A C 1
ATOM 1421 O O . CYS A 1 172 ? -9.869 -8.295 -3.426 1.00 94.06 172 CYS A O 1
ATOM 1423 N N . PRO A 1 173 ? -9.524 -9.167 -1.383 1.00 95.06 173 PRO A N 1
ATOM 1424 C CA . PRO A 1 173 ? -10.643 -10.109 -1.489 1.00 95.06 173 PRO A CA 1
ATOM 1425 C C . PRO A 1 173 ? -11.998 -9.394 -1.607 1.00 95.06 173 PRO A C 1
ATOM 1427 O O . PRO A 1 173 ? -12.894 -9.871 -2.297 1.00 95.06 173 PRO A O 1
ATOM 1430 N N . SER A 1 174 ? -12.122 -8.212 -0.997 1.00 94.69 174 SER A N 1
ATOM 1431 C CA . SER A 1 174 ? -13.322 -7.368 -1.050 1.00 94.69 174 SER A CA 1
ATOM 1432 C C . SER A 1 174 ? -13.357 -6.425 -2.259 1.00 94.69 174 SER A C 1
ATOM 1434 O O . SER A 1 174 ? -14.247 -5.586 -2.339 1.00 94.69 174 SER A O 1
ATOM 1436 N N . LYS A 1 175 ? -12.387 -6.521 -3.184 1.00 92.50 175 LYS A N 1
ATOM 1437 C CA . LYS A 1 175 ? -12.289 -5.686 -4.398 1.00 92.50 175 LYS A CA 1
ATOM 1438 C C . LYS A 1 175 ? -12.313 -4.173 -4.128 1.00 92.50 175 LYS A C 1
ATOM 1440 O O . LYS A 1 175 ? -12.850 -3.405 -4.920 1.00 92.50 175 LYS A O 1
ATOM 1445 N N . ILE A 1 176 ? -11.719 -3.743 -3.014 1.00 93.38 176 ILE A N 1
ATOM 1446 C CA . ILE A 1 176 ? -11.614 -2.323 -2.666 1.00 93.38 176 ILE A CA 1
ATOM 1447 C C . ILE A 1 176 ? -10.588 -1.651 -3.578 1.00 93.38 176 ILE A C 1
ATOM 1449 O O . ILE A 1 176 ? -9.407 -2.009 -3.568 1.00 93.38 176 ILE A O 1
ATOM 1453 N N . ASP A 1 177 ? -11.031 -0.628 -4.303 1.00 91.56 177 ASP A N 1
ATOM 1454 C CA . ASP A 1 177 ? -10.177 0.256 -5.089 1.00 91.56 177 ASP A CA 1
ATOM 1455 C C . ASP A 1 177 ? -10.012 1.602 -4.369 1.00 91.56 177 ASP A C 1
ATOM 1457 O O . ASP A 1 177 ? -10.927 2.422 -4.292 1.00 91.56 177 ASP A O 1
ATOM 1461 N N . PHE A 1 178 ? -8.818 1.851 -3.825 1.00 90.88 178 PHE A N 1
ATOM 1462 C CA . PHE A 1 178 ? -8.548 3.098 -3.109 1.00 90.88 178 PHE A CA 1
ATOM 1463 C C . PHE A 1 178 ? -8.524 4.327 -4.031 1.00 90.88 178 PHE A C 1
ATOM 1465 O O . PHE A 1 178 ? -8.713 5.443 -3.548 1.00 90.88 178 PHE A O 1
ATOM 1472 N N . ILE A 1 179 ? -8.296 4.144 -5.338 1.00 90.00 179 ILE A N 1
ATOM 1473 C CA . ILE A 1 179 ? -8.315 5.233 -6.318 1.00 90.00 179 ILE A CA 1
ATOM 1474 C C . ILE A 1 179 ? -9.744 5.742 -6.474 1.00 90.00 179 ILE A C 1
ATOM 1476 O O . ILE A 1 179 ? -9.957 6.952 -6.475 1.00 90.00 179 ILE A O 1
ATOM 1480 N N . GLU A 1 180 ? -10.726 4.839 -6.541 1.00 90.75 180 GLU A N 1
ATOM 1481 C CA . GLU A 1 180 ? -12.142 5.221 -6.541 1.00 90.75 180 GLU A CA 1
ATOM 1482 C C . GLU A 1 180 ? -12.496 6.021 -5.292 1.00 90.75 180 GLU A C 1
ATOM 1484 O O . GLU A 1 180 ? -13.080 7.092 -5.406 1.00 90.75 180 GLU A O 1
ATOM 1489 N N . ILE A 1 181 ? -12.077 5.553 -4.112 1.00 92.56 181 ILE A N 1
ATOM 1490 C CA . ILE A 1 181 ? -12.362 6.230 -2.840 1.00 92.56 181 ILE A CA 1
ATOM 1491 C C . ILE A 1 181 ? -11.790 7.652 -2.839 1.00 92.56 181 ILE A C 1
ATOM 1493 O O . ILE A 1 181 ? -12.497 8.596 -2.495 1.00 92.56 181 ILE A O 1
ATOM 1497 N N . ILE A 1 182 ? -10.532 7.832 -3.256 1.00 91.94 182 ILE A N 1
ATOM 1498 C CA . ILE A 1 182 ? -9.911 9.164 -3.315 1.00 91.94 182 ILE A CA 1
ATOM 1499 C C . ILE A 1 182 ? -10.598 10.044 -4.360 1.00 91.94 182 ILE A C 1
ATOM 1501 O O . ILE A 1 182 ? -10.848 11.217 -4.093 1.00 91.94 182 ILE A O 1
ATOM 1505 N N . ASN A 1 183 ? -10.924 9.495 -5.529 1.00 90.62 183 ASN A N 1
ATOM 1506 C CA . ASN A 1 183 ? -11.611 10.237 -6.581 1.00 90.62 183 ASN A CA 1
ATOM 1507 C C . ASN A 1 183 ? -13.011 10.675 -6.140 1.00 90.62 183 ASN A C 1
ATOM 1509 O O . ASN A 1 183 ? -13.422 11.784 -6.462 1.00 90.62 183 ASN A O 1
ATOM 1513 N N . GLU A 1 184 ? -13.731 9.840 -5.390 1.00 91.12 184 GLU A N 1
ATOM 1514 C CA . GLU A 1 184 ? -15.001 10.220 -4.775 1.00 91.12 184 GLU A CA 1
ATOM 1515 C C . GLU A 1 184 ? -14.802 11.284 -3.699 1.00 91.12 184 GLU A C 1
ATOM 1517 O O . GLU A 1 184 ? -15.605 12.202 -3.614 1.00 91.12 184 GLU A O 1
ATOM 1522 N N . ILE A 1 185 ? -13.739 11.213 -2.895 1.00 89.75 185 ILE A N 1
ATOM 1523 C CA . ILE A 1 185 ? -13.408 12.242 -1.897 1.00 89.75 185 ILE A CA 1
ATOM 1524 C C . I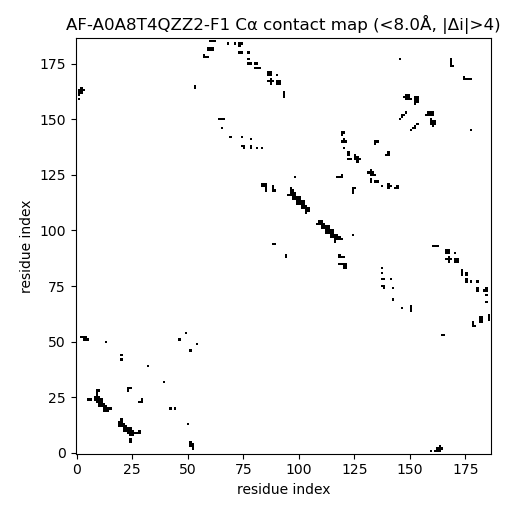LE A 1 185 ? -13.094 13.595 -2.542 1.00 89.75 185 ILE A C 1
ATOM 1526 O O . ILE A 1 185 ? -13.469 14.621 -1.982 1.00 89.75 185 ILE A O 1
ATOM 1530 N N . ALA A 1 186 ? -12.442 13.582 -3.704 1.00 84.38 186 ALA A N 1
ATOM 1531 C CA . ALA A 1 186 ? -12.059 14.773 -4.453 1.00 84.38 186 ALA A CA 1
ATOM 1532 C C . ALA A 1 186 ? -13.228 15.482 -5.161 1.00 84.38 186 ALA A C 1
ATOM 1534 O O . ALA A 1 186 ? -13.056 16.625 -5.582 1.00 84.38 186 ALA A O 1
ATOM 1535 N N . LYS A 1 187 ? -14.375 14.809 -5.322 1.00 82.50 187 LYS A N 1
ATOM 1536 C CA . LYS A 1 187 ? -15.631 15.411 -5.795 1.00 82.50 187 LYS A CA 1
ATOM 1537 C C . LYS A 1 187 ? -16.318 16.187 -4.679 1.00 82.50 187 LYS A C 1
ATOM 1539 O O . LYS A 1 187 ? -16.769 17.309 -4.971 1.00 82.50 187 LYS A O 1
#

Nearest PDB structures (foldseek):
  7odt-assembly1_a  TM=4.175E-01  e=9.497E+00  Homo sapiens
  8xqx-assembly1_B  TM=1.518E-01  e=7.540E+00  Chlamydomonas reinhardtii

pLDDT: mean 88.62, std 9.49, range [46.06, 96.12]

Secondary structure (DSSP, 8-state):
-TT-GGGS-SEEEEE-SS-EEEEE-SHHHHHHHHHTGGG-----PPPPTTTTS-TTPPP----S-GGGGTT-THHHHHTTT-----HHHHT-TT---EEEEEEEPTTSS-EEEEEEE--TTSGGGGEETTTEETT-SHHHHHHHHHHIIIIIHHHHHSS-S-----HHHHT-TT---HHHHHHHHH-

Solvent-accessible surface area (backbone atoms only — not comparable to full-atom values): 11513 Å² total; per-residue (Å²): 122,65,64,63,67,83,80,80,50,38,63,46,78,43,83,70,84,91,52,68,53,73,49,71,65,35,70,69,26,48,52,50,50,63,76,45,43,93,83,56,77,95,73,89,75,86,80,50,77,69,70,61,34,65,88,90,70,71,83,71,53,70,53,96,58,63,73,86,54,70,85,43,67,58,49,48,67,57,42,69,70,60,80,57,78,36,43,51,44,77,58,30,91,73,57,77,50,60,46,79,47,78,48,64,45,98,82,68,81,50,73,46,80,45,78,43,85,42,42,67,47,35,62,71,65,47,49,45,87,89,78,41,47,88,43,73,51,70,34,52,23,51,48,52,53,52,40,46,29,63,42,57,38,19,75,74,67,78,42,59,58,50,73,56,79,54,46,34,38,75,57,29,92,65,62,49,52,68,52,58,42,45,38,60,65,54,104

Mean predicted aligned error: 7.14 Å

Radius of gyration: 20.66 Å; Cα contacts (8 Å, |Δi|>4): 218; chains: 1; bounding box: 44×42×63 Å

Sequence (187 aa):
NSLKLEEYSDLMFFDRGDRFVVEVQTEKGREFVNAFRRLFSSSDYPLSDKDRKIKNFKELKRPADLNRHYDSEKWEKGVKDCVSCAACTMLCPTCYCFNIEDESEWDLKSMQRVRTHASCQLKGFTTVAGEHVFRESRSDRFKHRIYHQLQWFREKHGIDLCIGCGRCITGCPSKIDFIEIINEIAK